Protein AF-A0A0L0S5A6-F1 (afdb_monomer_lite)

Structure (mmCIF, N/CA/C/O backbone):
data_AF-A0A0L0S5A6-F1
#
_entry.id   AF-A0A0L0S5A6-F1
#
loop_
_atom_site.group_PDB
_atom_site.id
_atom_site.type_symbol
_atom_site.label_atom_id
_atom_site.label_alt_id
_atom_site.label_comp_id
_atom_site.label_asym_id
_atom_site.label_entity_id
_atom_site.label_seq_id
_atom_site.pdbx_PDB_ins_code
_atom_site.Cartn_x
_atom_site.Cartn_y
_atom_site.Cartn_z
_atom_site.occupancy
_atom_site.B_iso_or_equiv
_atom_site.auth_seq_id
_atom_site.auth_comp_id
_atom_site.auth_asym_id
_atom_site.auth_atom_id
_atom_site.pdbx_PDB_model_num
ATOM 1 N N . MET A 1 1 ? -25.709 25.247 57.115 1.00 68.81 1 MET A N 1
ATOM 2 C CA . MET A 1 1 ? -24.860 24.116 57.543 1.00 68.81 1 MET A CA 1
ATOM 3 C C . MET A 1 1 ? -25.175 22.940 56.634 1.00 68.81 1 MET A C 1
ATOM 5 O O . MET A 1 1 ? -26.225 22.335 56.783 1.00 68.81 1 MET A O 1
ATOM 9 N N . THR A 1 2 ? -24.357 22.702 55.612 1.00 68.88 2 THR A N 1
ATOM 10 C CA . THR A 1 2 ? -24.515 21.552 54.710 1.00 68.88 2 THR A CA 1
ATOM 11 C C . THR A 1 2 ? -23.967 20.308 55.405 1.00 68.88 2 THR A C 1
ATOM 13 O O . THR A 1 2 ? -22.865 20.332 55.951 1.00 68.88 2 THR A O 1
ATOM 16 N N . HIS A 1 3 ? -24.757 19.235 55.455 1.00 76.88 3 HIS A N 1
ATOM 17 C CA . HIS A 1 3 ? -24.341 18.001 56.114 1.00 76.88 3 HIS A CA 1
ATOM 18 C C . HIS A 1 3 ? -23.212 17.329 55.313 1.00 76.88 3 HIS A C 1
ATOM 20 O O . HIS A 1 3 ? -23.322 17.204 54.094 1.00 76.88 3 HIS A O 1
ATOM 26 N N . PRO A 1 4 ? -22.145 16.837 55.965 1.00 87.25 4 PRO A N 1
ATOM 27 C CA . PRO A 1 4 ? -20.997 16.232 55.277 1.00 87.25 4 PRO A CA 1
ATOM 28 C C . PRO A 1 4 ? -21.388 15.025 54.406 1.00 87.25 4 PRO A C 1
ATOM 30 O O . PRO A 1 4 ? -20.743 14.732 53.403 1.00 87.25 4 PRO A O 1
ATOM 33 N N . TRP A 1 5 ? -22.501 14.369 54.737 1.00 86.69 5 TRP A N 1
ATOM 34 C CA . TRP A 1 5 ? -23.059 13.252 53.981 1.00 86.69 5 TRP A CA 1
ATOM 35 C C . TRP A 1 5 ? -23.575 13.626 52.585 1.00 86.69 5 TRP A C 1
ATOM 37 O O . TRP A 1 5 ? -23.438 12.827 51.660 1.00 86.69 5 TRP A O 1
ATOM 47 N N . THR A 1 6 ? -24.115 14.834 52.385 1.00 90.12 6 THR A N 1
ATOM 48 C CA . THR A 1 6 ? -24.627 15.235 51.061 1.00 90.12 6 THR A CA 1
ATOM 49 C C . THR A 1 6 ? -23.491 15.491 50.075 1.00 90.12 6 THR A C 1
ATOM 51 O O . THR A 1 6 ? -23.632 15.212 48.888 1.00 90.12 6 THR A O 1
ATOM 54 N N . VAL A 1 7 ? -22.344 15.970 50.565 1.00 89.12 7 VAL A N 1
ATOM 55 C CA . VAL A 1 7 ? -21.141 16.194 49.747 1.00 89.12 7 VAL A CA 1
ATOM 56 C C . VAL A 1 7 ? -20.538 14.862 49.301 1.00 89.12 7 VAL A C 1
ATOM 58 O O . VAL A 1 7 ? -20.174 14.704 48.139 1.00 89.12 7 VAL A O 1
ATOM 61 N N . LEU A 1 8 ? -20.495 13.880 50.204 1.00 88.38 8 LEU A N 1
ATOM 62 C CA . LEU A 1 8 ? -19.969 12.545 49.917 1.00 88.38 8 LEU A CA 1
ATOM 63 C C . LEU A 1 8 ? -20.855 11.797 48.909 1.00 88.38 8 LEU A C 1
ATOM 65 O O . LEU A 1 8 ? -20.343 11.233 47.945 1.00 88.38 8 LEU A O 1
ATOM 69 N N . ALA A 1 9 ? -22.180 11.875 49.067 1.00 89.06 9 ALA A N 1
ATOM 70 C CA . ALA A 1 9 ? -23.126 11.298 48.114 1.00 89.06 9 ALA A CA 1
ATOM 71 C C . ALA A 1 9 ? -23.014 11.940 46.719 1.00 89.06 9 ALA A C 1
ATOM 73 O O . ALA A 1 9 ? -22.977 11.224 45.721 1.00 89.06 9 ALA A O 1
ATOM 74 N N . ALA A 1 10 ? -22.896 13.271 46.640 1.00 86.50 10 ALA A N 1
ATOM 75 C CA . ALA A 1 10 ? -22.727 13.975 45.369 1.00 86.50 10 ALA A CA 1
ATOM 76 C C . ALA A 1 10 ? -21.404 13.614 44.670 1.00 86.50 10 ALA A C 1
ATOM 78 O O . ALA A 1 10 ? -21.383 13.433 43.454 1.00 86.50 10 ALA A O 1
ATOM 79 N N . LEU A 1 11 ? -20.315 13.456 45.427 1.00 88.56 11 LEU A N 1
ATOM 80 C CA . LEU A 1 11 ? -19.008 13.084 44.885 1.00 88.56 11 LEU A CA 1
ATOM 81 C C . LEU A 1 11 ? -18.984 11.634 44.379 1.00 88.56 11 LEU A C 1
ATOM 83 O O . LEU A 1 11 ? -18.428 11.371 43.314 1.00 88.56 11 LEU A O 1
ATOM 87 N N . VAL A 1 12 ? -19.638 10.706 45.085 1.00 87.69 12 VAL A N 1
ATOM 88 C CA . VAL A 1 12 ? -19.805 9.320 44.616 1.00 87.69 12 VAL A CA 1
ATOM 89 C C . VAL A 1 12 ? -20.669 9.278 43.357 1.00 87.69 12 VAL A C 1
ATOM 91 O O . VAL A 1 12 ? -20.303 8.604 42.398 1.00 87.69 12 VAL A O 1
ATOM 94 N N . LEU A 1 13 ? -21.769 10.036 43.310 1.00 85.06 13 LEU A N 1
ATOM 95 C CA . LEU A 1 13 ? -22.627 10.089 42.125 1.00 85.06 13 LEU A CA 1
ATOM 96 C C . LEU A 1 13 ? -21.890 10.690 40.918 1.00 85.06 13 LEU A C 1
ATOM 98 O O . LEU A 1 13 ? -22.024 10.184 39.806 1.00 85.06 13 LEU A O 1
ATOM 102 N N . ALA A 1 14 ? -21.063 11.716 41.140 1.00 81.00 14 ALA A N 1
ATOM 103 C CA . ALA A 1 14 ? -20.214 12.308 40.110 1.00 81.00 14 ALA A CA 1
ATOM 104 C C . ALA A 1 14 ? -19.135 11.330 39.619 1.00 81.00 14 ALA A C 1
ATOM 106 O O . ALA A 1 14 ? -18.911 11.235 38.417 1.00 81.00 14 ALA A O 1
ATOM 107 N N . LEU A 1 15 ? -18.510 10.557 40.514 1.00 79.06 15 LEU A N 1
ATOM 108 C CA . LEU A 1 15 ? -17.552 9.508 40.143 1.00 79.06 15 LEU A CA 1
ATOM 109 C C . LEU A 1 15 ? -18.210 8.375 39.350 1.00 79.06 15 LEU A C 1
ATOM 111 O O . LEU A 1 15 ? -17.640 7.918 38.363 1.00 79.06 15 LEU A O 1
ATOM 115 N N . VAL A 1 16 ? -19.418 7.951 39.732 1.00 74.50 16 VAL A N 1
ATOM 116 C CA . VAL A 1 16 ? -20.177 6.928 38.994 1.00 74.50 16 VAL A CA 1
ATOM 117 C C . VAL A 1 16 ? -20.617 7.455 37.627 1.00 74.50 16 VAL A C 1
ATOM 119 O O . VAL A 1 16 ? -20.499 6.733 36.637 1.00 74.50 16 VAL A O 1
ATOM 122 N N . ALA A 1 17 ? -21.054 8.715 37.537 1.00 69.06 17 ALA A N 1
ATOM 123 C CA . ALA A 1 17 ? -21.397 9.369 36.274 1.00 69.06 17 ALA A CA 1
ATOM 124 C C . ALA A 1 17 ? -20.174 9.516 35.352 1.00 69.06 17 ALA A C 1
ATOM 126 O O . ALA A 1 17 ? -20.264 9.272 34.148 1.00 69.06 17 ALA A O 1
ATOM 127 N N . LEU A 1 18 ? -19.012 9.855 35.917 1.00 68.38 18 LEU A N 1
ATOM 128 C CA . LEU A 1 18 ? -17.756 9.971 35.179 1.00 68.38 18 LEU A CA 1
ATOM 129 C C . LEU A 1 18 ? -17.252 8.598 34.704 1.00 68.38 18 LEU A C 1
ATOM 131 O O . LEU A 1 18 ? -16.786 8.470 33.574 1.00 68.38 18 LEU A O 1
ATOM 135 N N . ALA A 1 19 ? -17.415 7.555 35.523 1.00 59.72 19 ALA A N 1
ATOM 136 C CA . ALA A 1 19 ? -17.095 6.180 35.146 1.00 59.72 19 ALA A CA 1
ATOM 137 C C . ALA A 1 19 ? -18.041 5.634 34.059 1.00 59.72 19 ALA A C 1
ATOM 139 O O . ALA A 1 19 ? -17.590 4.926 33.161 1.00 59.72 19 ALA A O 1
ATOM 140 N N . THR A 1 20 ? -19.328 6.004 34.084 1.00 57.16 20 THR A N 1
ATOM 141 C CA . THR A 1 20 ? -20.301 5.601 33.046 1.00 57.16 20 THR A CA 1
ATOM 142 C C . THR A 1 20 ? -20.106 6.336 31.720 1.00 57.16 20 THR A C 1
ATOM 144 O O . THR A 1 20 ? -20.339 5.736 30.675 1.00 57.16 20 THR A O 1
ATOM 147 N N . HIS A 1 21 ? -19.588 7.569 31.717 1.00 55.09 21 HIS A N 1
ATOM 148 C CA . HIS A 1 21 ? -19.218 8.273 30.476 1.00 55.09 21 HIS A CA 1
ATOM 149 C C . HIS A 1 21 ? -17.923 7.753 29.830 1.00 55.09 21 HIS A C 1
ATOM 151 O O . HIS A 1 21 ? -17.651 8.066 28.675 1.00 55.09 21 HIS A O 1
ATOM 157 N N . CYS A 1 22 ? -17.133 6.946 30.544 1.00 48.22 22 CYS A N 1
ATOM 158 C CA . CYS A 1 22 ? -15.891 6.365 30.028 1.00 48.22 22 CYS A CA 1
ATOM 159 C C . CYS A 1 22 ? -16.087 4.970 29.401 1.00 48.22 22 CYS A C 1
ATOM 161 O O . CYS A 1 22 ? -15.131 4.371 28.902 1.00 48.22 22 CYS A O 1
ATOM 163 N N . ALA A 1 23 ? -17.322 4.448 29.392 1.00 52.81 23 ALA A N 1
ATOM 164 C CA . ALA A 1 23 ? -17.686 3.226 28.679 1.00 52.81 23 ALA A CA 1
ATOM 165 C C . ALA A 1 23 ? -17.670 3.488 27.165 1.00 52.81 23 ALA A C 1
ATOM 167 O O . ALA A 1 23 ? -18.696 3.631 26.505 1.00 52.81 23 ALA A O 1
ATOM 168 N N . THR A 1 24 ? -16.462 3.605 26.626 1.00 56.41 24 THR A N 1
ATOM 169 C CA . THR A 1 24 ? -16.214 3.785 25.202 1.00 56.41 24 THR A CA 1
ATOM 170 C C . THR A 1 24 ? -16.681 2.512 24.506 1.00 56.41 24 THR A C 1
ATOM 172 O O . THR A 1 24 ? -16.131 1.436 24.749 1.00 56.41 24 THR A O 1
ATOM 175 N N . ALA A 1 25 ? -17.736 2.610 23.698 1.00 65.56 25 ALA A N 1
ATOM 176 C CA . ALA A 1 25 ? -18.265 1.470 22.969 1.00 65.56 25 ALA A CA 1
ATOM 177 C C . ALA A 1 25 ? -17.188 0.973 21.995 1.00 65.56 25 ALA A C 1
ATOM 179 O O . ALA A 1 25 ? -16.827 1.651 21.037 1.00 65.56 25 ALA A O 1
ATOM 180 N N . LEU A 1 26 ? -16.627 -0.202 22.275 1.00 66.75 26 LEU A N 1
ATOM 181 C CA . LEU A 1 26 ? -15.719 -0.879 21.358 1.00 66.75 26 LEU A CA 1
ATOM 182 C C . LEU A 1 26 ? -16.544 -1.414 20.184 1.00 66.75 26 LEU A C 1
ATOM 184 O O . LEU A 1 26 ? -17.467 -2.204 20.386 1.00 66.75 26 LEU A O 1
ATOM 188 N N . ARG A 1 27 ? -16.210 -0.998 18.961 1.00 72.94 27 ARG A N 1
ATOM 189 C CA . ARG A 1 27 ? -16.834 -1.485 17.726 1.00 72.94 27 ARG A CA 1
ATOM 190 C C . ARG A 1 27 ? -15.893 -2.405 16.975 1.00 72.94 27 ARG A C 1
ATOM 192 O O . ARG A 1 27 ? -14.744 -2.047 16.736 1.00 72.94 27 ARG A O 1
ATOM 199 N N . THR A 1 28 ? -16.396 -3.566 16.572 1.00 77.69 28 THR A N 1
ATOM 200 C CA . THR A 1 28 ? -15.658 -4.503 15.724 1.00 77.69 28 THR A CA 1
ATOM 201 C C . THR A 1 28 ? -15.781 -4.086 14.263 1.00 77.69 28 THR A C 1
ATOM 203 O O . THR A 1 28 ? -16.885 -3.912 13.755 1.00 77.69 28 THR A O 1
ATOM 206 N N . VAL A 1 29 ? -14.647 -3.922 13.590 1.00 74.81 29 VAL A N 1
ATOM 207 C CA . VAL A 1 29 ? -14.557 -3.610 12.160 1.00 74.81 29 VAL A CA 1
ATOM 208 C C . VAL A 1 29 ? -13.969 -4.810 11.435 1.00 74.81 29 VAL A C 1
ATOM 210 O O . VAL A 1 29 ? -12.905 -5.293 11.833 1.00 74.81 29 VAL A O 1
ATOM 213 N N . HIS A 1 30 ? -14.643 -5.263 10.375 1.00 80.06 30 HIS A N 1
ATOM 214 C CA . HIS A 1 30 ? -14.175 -6.329 9.494 1.00 80.06 30 HIS A CA 1
ATOM 215 C C . HIS A 1 30 ? -13.520 -5.728 8.246 1.00 80.06 30 HIS A C 1
ATOM 217 O O . HIS A 1 30 ? -14.146 -5.002 7.472 1.00 80.06 30 HIS A O 1
ATOM 223 N N . ILE A 1 31 ? -12.238 -6.028 8.049 1.00 79.31 31 ILE A N 1
ATOM 224 C CA . ILE A 1 31 ? -11.452 -5.525 6.918 1.00 79.31 31 ILE A CA 1
ATOM 225 C C . ILE A 1 31 ? -10.945 -6.712 6.114 1.00 79.31 31 ILE A C 1
ATOM 227 O O . ILE A 1 31 ? -10.284 -7.589 6.666 1.00 79.31 31 ILE A O 1
ATOM 231 N N . HIS A 1 32 ? -11.235 -6.723 4.817 1.00 80.69 32 HIS A N 1
ATOM 232 C CA . HIS A 1 32 ? -10.752 -7.729 3.880 1.00 80.69 32 HIS A CA 1
ATOM 233 C C . HIS A 1 32 ? -9.598 -7.149 3.065 1.00 80.69 32 HIS A C 1
ATOM 235 O O . HIS A 1 32 ? -9.775 -6.204 2.298 1.00 80.69 32 HIS A O 1
ATOM 241 N N . VAL A 1 33 ? -8.406 -7.711 3.241 1.00 77.25 33 VAL A N 1
ATOM 242 C CA . VAL A 1 33 ? -7.188 -7.300 2.544 1.00 77.25 33 VAL A CA 1
ATOM 243 C C . VAL A 1 33 ? -7.013 -8.148 1.292 1.00 77.25 33 VAL A C 1
ATOM 245 O O . VAL A 1 33 ? -6.864 -9.370 1.354 1.00 77.25 33 VAL A O 1
ATOM 248 N N . HIS A 1 34 ? -6.996 -7.478 0.149 1.00 78.62 34 HIS A N 1
ATOM 249 C CA . HIS A 1 34 ? -6.858 -8.089 -1.163 1.00 78.62 34 HIS A CA 1
ATOM 250 C C . HIS A 1 34 ? -5.547 -7.661 -1.828 1.00 78.62 34 HIS A C 1
ATOM 252 O O . HIS A 1 34 ? -5.095 -6.521 -1.689 1.00 78.62 34 HIS A O 1
ATOM 258 N N . GLY A 1 35 ? -4.939 -8.578 -2.579 1.00 72.56 35 GLY A N 1
ATOM 259 C CA . GLY A 1 35 ? -3.817 -8.276 -3.462 1.00 72.56 35 GLY A CA 1
ATOM 260 C C . GLY A 1 35 ? -4.212 -7.335 -4.600 1.00 72.56 35 GLY A C 1
ATOM 261 O O . GLY A 1 35 ? -5.391 -6.994 -4.745 1.00 72.56 35 GLY A O 1
ATOM 262 N N . PRO A 1 36 ? -3.237 -6.891 -5.410 1.00 68.06 36 PRO A N 1
ATOM 263 C CA . PRO A 1 36 ? -3.539 -6.031 -6.540 1.00 68.06 36 PRO A CA 1
ATOM 264 C C . PRO A 1 36 ? -4.493 -6.779 -7.477 1.00 68.06 36 PRO A C 1
ATOM 266 O O . PRO A 1 36 ? -4.227 -7.912 -7.886 1.00 68.06 36 PRO A O 1
ATOM 269 N N . LEU A 1 37 ? -5.630 -6.156 -7.790 1.00 57.84 37 LEU A N 1
ATOM 270 C CA . LEU A 1 37 ? -6.487 -6.610 -8.878 1.00 57.84 37 LEU A CA 1
ATOM 271 C C . LEU A 1 37 ? -5.630 -6.576 -10.145 1.00 57.84 37 LEU A C 1
ATOM 273 O O . LEU A 1 37 ? -5.120 -5.521 -10.514 1.00 57.84 37 LEU A O 1
ATOM 277 N N . LEU A 1 38 ? -5.486 -7.716 -10.818 1.00 50.84 38 LEU A N 1
ATOM 278 C CA . LEU A 1 38 ? -4.795 -7.861 -12.109 1.00 50.84 38 LEU A CA 1
ATOM 279 C C . LEU A 1 38 ? -5.507 -7.106 -13.259 1.00 50.84 38 LEU A C 1
ATOM 281 O O . LEU A 1 38 ? -5.423 -7.507 -14.413 1.00 50.84 38 LEU A O 1
ATOM 285 N N . ALA A 1 39 ? -6.233 -6.025 -12.965 1.00 45.41 39 ALA A N 1
ATOM 286 C CA . ALA A 1 39 ? -6.948 -5.216 -13.942 1.00 45.41 39 ALA A CA 1
ATOM 287 C C . ALA A 1 39 ? -6.018 -4.260 -14.715 1.00 45.41 39 ALA A C 1
ATOM 289 O O . ALA A 1 39 ? -6.334 -3.905 -15.844 1.00 45.41 39 ALA A O 1
ATOM 290 N N . ASP A 1 40 ? -4.843 -3.912 -14.174 1.00 39.16 40 ASP A N 1
ATOM 291 C CA . ASP A 1 40 ? -3.894 -3.001 -14.841 1.00 39.16 40 ASP A CA 1
ATOM 292 C C . ASP A 1 40 ? -2.839 -3.701 -15.718 1.00 39.16 40 ASP A C 1
ATOM 294 O O . ASP A 1 40 ? -2.051 -3.035 -16.389 1.00 39.16 40 ASP A O 1
ATOM 298 N N . ALA A 1 41 ? -2.865 -5.036 -15.827 1.00 41.31 41 ALA A N 1
ATOM 299 C CA . ALA A 1 41 ? -2.082 -5.732 -16.856 1.00 41.31 41 ALA A CA 1
ATOM 300 C C . ALA A 1 41 ? -2.608 -5.460 -18.285 1.00 41.31 41 ALA A C 1
ATOM 302 O O . ALA A 1 41 ? -1.887 -5.680 -19.253 1.00 41.31 41 ALA A O 1
ATOM 303 N N . ALA A 1 42 ? -3.832 -4.934 -18.430 1.00 39.03 42 ALA A N 1
ATOM 304 C CA . ALA A 1 42 ? -4.384 -4.511 -19.719 1.00 39.03 42 ALA A CA 1
ATOM 305 C C . ALA A 1 42 ? -4.053 -3.046 -20.084 1.00 39.03 42 ALA A C 1
ATOM 307 O O . ALA A 1 42 ? -4.158 -2.666 -21.249 1.00 39.03 42 ALA A O 1
ATOM 308 N N . ALA A 1 43 ? -3.613 -2.216 -19.129 1.00 41.25 43 ALA A N 1
ATOM 309 C CA . ALA A 1 43 ? -3.364 -0.788 -19.362 1.00 41.25 43 ALA A CA 1
ATOM 310 C C . ALA A 1 43 ? -1.960 -0.473 -19.924 1.00 41.25 43 ALA A C 1
ATOM 312 O O . ALA A 1 43 ? -1.664 0.679 -20.228 1.00 41.25 43 ALA A O 1
ATOM 313 N N . SER A 1 44 ? -1.098 -1.482 -20.099 1.00 37.25 44 SER A N 1
ATOM 314 C CA . SER A 1 44 ? 0.247 -1.330 -20.686 1.00 37.25 44 SER A CA 1
ATOM 315 C C . SER A 1 44 ? 0.445 -2.077 -22.016 1.00 37.25 44 SER A C 1
ATOM 317 O O . SER A 1 44 ? 1.560 -2.131 -22.526 1.00 37.25 44 SER A O 1
ATOM 319 N N . ALA A 1 45 ? -0.632 -2.588 -22.626 1.00 39.47 45 ALA A N 1
ATOM 320 C CA . ALA A 1 45 ? -0.589 -3.283 -23.916 1.00 39.47 45 ALA A CA 1
ATOM 321 C C . ALA A 1 45 ? -1.741 -2.872 -24.857 1.00 39.47 45 ALA A C 1
ATOM 323 O O . ALA A 1 45 ? -2.492 -3.714 -25.335 1.00 39.47 45 ALA A O 1
ATOM 324 N N . SER A 1 46 ? -1.904 -1.574 -25.136 1.00 39.84 46 SER A N 1
ATOM 325 C CA . SER A 1 46 ? -2.748 -1.117 -26.256 1.00 39.84 46 SER A CA 1
ATOM 326 C C . SER A 1 46 ? -2.182 0.124 -26.954 1.00 39.84 46 SER A C 1
ATOM 328 O O . SER A 1 46 ? -2.743 1.213 -26.949 1.00 39.84 46 SER A O 1
ATOM 330 N N . THR A 1 47 ? -1.053 -0.076 -27.627 1.00 35.97 47 THR A N 1
ATOM 331 C CA . THR A 1 47 ? -0.699 0.657 -28.850 1.00 35.97 47 THR A CA 1
ATOM 332 C C . THR A 1 47 ? -0.493 -0.363 -29.964 1.00 35.97 47 THR A C 1
ATOM 334 O O . THR A 1 47 ? 0.624 -0.642 -30.384 1.00 35.97 47 THR A O 1
ATOM 337 N N . ALA A 1 48 ? -1.592 -0.964 -30.415 1.00 36.59 48 ALA A N 1
ATOM 338 C CA . ALA A 1 48 ? -1.664 -1.669 -31.689 1.00 36.59 48 ALA A CA 1
ATOM 339 C C . ALA A 1 48 ? -3.120 -1.644 -32.183 1.00 36.59 48 ALA A C 1
ATOM 341 O O . ALA A 1 48 ? -3.962 -2.390 -31.699 1.00 36.59 48 ALA A O 1
ATOM 342 N N . THR A 1 49 ? -3.385 -0.677 -33.060 1.00 36.47 49 THR A N 1
ATOM 343 C CA . THR A 1 49 ? -4.289 -0.718 -34.224 1.00 36.47 49 THR A CA 1
ATOM 344 C C . THR A 1 49 ? -5.335 -1.839 -34.324 1.00 36.47 49 THR A C 1
ATOM 346 O O . THR A 1 49 ? -4.992 -2.999 -34.532 1.00 36.47 49 THR A O 1
ATOM 349 N N . ASP A 1 50 ? -6.590 -1.384 -34.293 1.00 39.09 50 ASP A N 1
ATOM 350 C CA . ASP A 1 50 ? -7.697 -1.616 -35.234 1.00 39.09 50 ASP A CA 1
ATOM 351 C C . ASP A 1 50 ? -8.263 -3.024 -35.527 1.00 39.09 50 ASP A C 1
ATOM 353 O O . ASP A 1 50 ? -7.642 -3.898 -36.124 1.00 39.09 50 ASP A O 1
ATOM 357 N N . ASP A 1 51 ? -9.565 -3.078 -35.220 1.00 35.12 51 ASP A N 1
ATOM 358 C CA . ASP A 1 51 ? -10.684 -3.704 -35.927 1.00 35.12 51 ASP A CA 1
ATOM 359 C C . ASP A 1 51 ? -11.030 -5.198 -35.778 1.00 35.12 51 ASP A C 1
ATOM 361 O O . ASP A 1 51 ? -10.252 -6.118 -35.998 1.00 35.12 51 ASP A O 1
ATOM 365 N N . ALA A 1 52 ? -12.339 -5.373 -35.534 1.00 33.50 52 ALA A N 1
ATOM 366 C CA . ALA A 1 52 ? -13.174 -6.568 -35.665 1.00 33.50 52 ALA A CA 1
ATOM 367 C C . ALA A 1 52 ? -13.146 -7.607 -34.525 1.00 33.50 52 ALA A C 1
ATOM 369 O O . ALA A 1 52 ? -12.431 -8.599 -34.572 1.00 33.50 52 ALA A O 1
ATOM 370 N N . ALA A 1 53 ? -14.067 -7.450 -33.564 1.00 31.83 53 ALA A N 1
ATOM 371 C CA . ALA A 1 53 ? -15.170 -8.405 -33.343 1.00 31.83 53 ALA A CA 1
ATOM 372 C C . ALA A 1 53 ? -15.912 -8.085 -32.033 1.00 31.83 53 ALA A C 1
ATOM 374 O O . ALA A 1 53 ? -15.636 -8.625 -30.964 1.00 31.83 53 ALA A O 1
ATOM 375 N N . ALA A 1 54 ? -16.916 -7.216 -32.139 1.00 36.16 54 ALA A N 1
ATOM 376 C CA . ALA A 1 54 ? -17.992 -7.139 -31.168 1.00 36.16 54 ALA A CA 1
ATOM 377 C C . ALA A 1 54 ? -18.945 -8.325 -31.389 1.00 36.16 54 ALA A C 1
ATOM 379 O O . ALA A 1 54 ? -19.755 -8.279 -32.308 1.00 36.16 54 ALA A O 1
ATOM 380 N N . ALA A 1 55 ? -18.837 -9.377 -30.575 1.00 34.62 55 ALA A N 1
ATOM 381 C CA . ALA A 1 55 ? -19.956 -10.213 -30.121 1.00 34.62 55 ALA A CA 1
ATOM 382 C C . ALA A 1 55 ? -19.444 -11.404 -29.294 1.00 34.62 55 ALA A C 1
ATOM 384 O O . ALA A 1 55 ? -18.544 -12.120 -29.711 1.00 34.62 55 ALA A O 1
ATOM 385 N N . ALA A 1 56 ? -20.131 -11.651 -28.177 1.00 34.78 56 ALA A N 1
ATOM 386 C CA . ALA A 1 56 ? -20.124 -12.885 -27.389 1.00 34.78 56 ALA A CA 1
ATOM 387 C C . ALA A 1 56 ? -18.906 -13.162 -26.485 1.00 34.78 56 ALA A C 1
ATOM 389 O O . ALA A 1 56 ? -18.096 -14.042 -26.748 1.00 34.78 56 ALA A O 1
ATOM 390 N N . ALA A 1 57 ? -18.898 -12.524 -25.310 1.00 35.38 57 ALA A N 1
ATOM 391 C CA . ALA A 1 57 ? -18.464 -13.186 -24.074 1.00 35.38 57 ALA A CA 1
ATOM 392 C C . ALA A 1 57 ? -19.118 -12.542 -22.838 1.00 35.38 57 ALA A C 1
ATOM 394 O O . ALA A 1 57 ? -18.466 -12.053 -21.920 1.00 35.38 57 ALA A O 1
ATOM 395 N N . SER A 1 58 ? -20.448 -12.573 -22.790 1.00 37.34 58 SER A N 1
ATOM 396 C CA . SER A 1 58 ? -21.169 -12.665 -21.522 1.00 37.34 58 SER A CA 1
ATOM 397 C C . SER A 1 58 ? -20.898 -14.048 -20.920 1.00 37.34 58 SER A C 1
ATOM 399 O O . SER A 1 58 ? -21.703 -14.966 -21.056 1.00 37.34 58 SER A O 1
ATOM 401 N N . SER A 1 59 ? -19.734 -14.217 -20.301 1.00 36.34 59 SER A N 1
ATOM 402 C CA . SER A 1 59 ? -19.431 -15.366 -19.455 1.00 36.34 59 SER A CA 1
ATOM 403 C C . SER A 1 59 ? -18.951 -14.831 -18.119 1.00 36.34 59 SER A C 1
ATOM 405 O O . SER A 1 59 ? -17.824 -14.364 -17.997 1.00 36.34 59 SER A O 1
ATOM 407 N N . THR A 1 60 ? -19.866 -14.849 -17.152 1.00 35.38 60 THR A N 1
ATOM 408 C CA . THR A 1 60 ? -19.592 -15.165 -15.751 1.00 35.38 60 THR A CA 1
ATOM 409 C C . THR A 1 60 ? -18.212 -14.705 -15.291 1.00 35.38 60 THR A C 1
ATOM 411 O O . THR A 1 60 ? -17.275 -15.499 -15.229 1.00 35.38 60 THR A O 1
ATOM 414 N N . ALA A 1 61 ? -18.089 -13.414 -14.968 1.00 36.78 61 ALA A N 1
ATOM 415 C CA . ALA A 1 61 ? -16.975 -12.904 -14.185 1.00 36.78 61 ALA A CA 1
ATOM 416 C C . ALA A 1 61 ? -17.060 -13.554 -12.799 1.00 36.78 61 ALA A C 1
ATOM 418 O O . ALA A 1 61 ? -17.562 -12.973 -11.837 1.00 36.78 61 ALA A O 1
ATOM 419 N N . ALA A 1 62 ? -16.626 -14.812 -12.714 1.00 33.94 62 ALA A N 1
ATOM 420 C CA . ALA A 1 62 ? -16.135 -15.382 -11.487 1.00 33.94 62 ALA A CA 1
ATOM 421 C C . ALA A 1 62 ? -15.110 -14.366 -11.007 1.00 33.94 62 ALA A C 1
ATOM 423 O O . ALA A 1 62 ? -14.079 -14.173 -11.648 1.00 33.94 62 ALA A O 1
ATOM 424 N N . SER A 1 63 ? -15.482 -13.627 -9.966 1.00 38.31 63 SER A N 1
ATOM 425 C CA . SER A 1 63 ? -14.596 -12.774 -9.200 1.00 38.31 63 SER A CA 1
ATOM 426 C C . SER A 1 63 ? -13.397 -13.639 -8.841 1.00 38.31 63 SER A C 1
ATOM 428 O O . SER A 1 63 ? -13.452 -14.397 -7.875 1.00 38.31 63 SER A O 1
ATOM 430 N N . VAL A 1 64 ? -12.357 -13.613 -9.676 1.00 41.38 64 VAL A N 1
ATOM 431 C CA . VAL A 1 64 ? -11.085 -14.269 -9.412 1.00 41.38 64 VAL A CA 1
ATOM 432 C C . VAL A 1 64 ? -10.595 -13.565 -8.164 1.00 41.38 64 VAL A C 1
ATOM 434 O O . VAL A 1 64 ? -10.206 -12.400 -8.232 1.00 41.38 64 VAL A O 1
ATOM 437 N N . LEU A 1 65 ? -10.774 -14.217 -7.009 1.00 47.34 65 LEU A N 1
ATOM 438 C CA . LEU A 1 65 ? -10.391 -13.675 -5.715 1.00 47.34 65 LEU A CA 1
ATOM 439 C C . LEU A 1 65 ? -8.948 -13.206 -5.857 1.00 47.34 65 LEU A C 1
ATOM 441 O O . LEU A 1 65 ? -8.047 -14.021 -6.065 1.00 47.34 65 LEU A O 1
ATOM 445 N N . ALA A 1 66 ? -8.750 -11.889 -5.790 1.00 56.44 66 ALA A N 1
ATOM 446 C CA . ALA A 1 66 ? -7.421 -11.315 -5.746 1.00 56.44 66 ALA A CA 1
ATOM 447 C C . ALA A 1 66 ? -6.633 -12.044 -4.645 1.00 56.44 66 ALA A C 1
ATOM 449 O O . ALA A 1 66 ? -7.207 -12.307 -3.578 1.00 56.44 66 ALA A O 1
ATOM 450 N N . PRO A 1 67 ? -5.363 -12.411 -4.896 1.00 60.06 67 PRO A N 1
ATOM 451 C CA . PRO A 1 67 ? -4.592 -13.213 -3.960 1.00 60.06 67 PRO A CA 1
ATOM 452 C C . PRO A 1 67 ? -4.605 -12.541 -2.590 1.00 60.06 67 PRO A C 1
ATOM 454 O O . PRO A 1 67 ? -4.333 -11.347 -2.465 1.00 60.06 67 PRO A O 1
ATOM 457 N N . VAL A 1 68 ? -4.987 -13.299 -1.566 1.00 68.88 68 VAL A N 1
ATOM 458 C CA . VAL A 1 68 ? -5.023 -12.807 -0.192 1.00 68.88 68 VAL A CA 1
ATOM 459 C C . VAL A 1 68 ? -3.593 -12.510 0.247 1.00 68.88 68 VAL A C 1
ATOM 461 O O . VAL A 1 68 ? -2.729 -13.387 0.218 1.00 68.88 68 VAL A O 1
ATOM 464 N N . VAL A 1 69 ? -3.337 -11.263 0.638 1.00 71.69 69 VAL A N 1
ATOM 465 C CA . VAL A 1 69 ? -2.009 -10.826 1.075 1.00 71.69 69 VAL A CA 1
ATOM 466 C C . VAL A 1 69 ? -1.825 -11.208 2.542 1.00 71.69 69 VAL A C 1
ATOM 468 O O . VAL A 1 69 ? -2.555 -10.735 3.411 1.00 71.69 69 VAL A O 1
ATOM 471 N N . SER A 1 70 ? -0.847 -12.070 2.823 1.00 78.12 70 SER A N 1
ATOM 472 C CA . SER A 1 70 ? -0.515 -12.533 4.176 1.00 78.12 70 SER A CA 1
ATOM 473 C C . SER A 1 70 ? 0.866 -12.051 4.610 1.00 78.12 70 SER A C 1
ATOM 475 O O . SER A 1 70 ? 1.783 -12.067 3.797 1.00 78.12 70 SER A O 1
ATOM 477 N N . GLY A 1 71 ? 1.046 -11.729 5.896 1.00 78.81 71 GLY A N 1
ATOM 478 C CA . GLY A 1 71 ? 2.362 -11.372 6.454 1.00 78.81 71 GLY A CA 1
ATOM 479 C C . GLY A 1 71 ? 2.631 -9.869 6.585 1.00 78.81 71 GLY A C 1
ATOM 480 O O . GLY A 1 71 ? 3.733 -9.475 6.956 1.00 78.81 71 GLY A O 1
ATOM 481 N N . GLY A 1 72 ? 1.628 -9.026 6.326 1.00 84.31 72 GLY A N 1
ATOM 482 C CA . GLY A 1 72 ? 1.692 -7.594 6.618 1.00 84.31 72 GLY A CA 1
ATOM 483 C C . GLY A 1 72 ? 1.524 -7.278 8.107 1.00 84.31 72 GLY A C 1
ATOM 484 O O . GLY A 1 72 ? 1.008 -8.084 8.886 1.00 84.31 72 GLY A O 1
ATOM 485 N N . LEU A 1 73 ? 1.922 -6.067 8.490 1.00 88.50 73 LEU A N 1
ATOM 486 C CA . LEU A 1 73 ? 1.686 -5.477 9.803 1.00 88.50 73 LEU A CA 1
ATOM 487 C C . LEU A 1 73 ? 0.703 -4.322 9.663 1.00 88.50 73 LEU A C 1
ATOM 489 O O . LEU A 1 73 ? 0.988 -3.328 8.991 1.00 88.50 73 LEU A O 1
ATOM 493 N N . LEU A 1 74 ? -0.439 -4.440 10.327 1.00 89.12 74 LEU A N 1
ATOM 494 C CA . LEU A 1 74 ? -1.398 -3.358 10.426 1.00 89.12 74 LEU A CA 1
ATOM 495 C C . LEU A 1 74 ? -1.040 -2.451 11.603 1.00 89.12 74 LEU A C 1
ATOM 497 O O . LEU A 1 74 ? -0.850 -2.926 12.721 1.00 89.12 74 LEU A O 1
ATOM 501 N N . ARG A 1 75 ? -1.019 -1.142 11.363 1.00 90.44 75 ARG A N 1
ATOM 502 C CA . ARG A 1 75 ? -0.881 -0.099 12.378 1.00 90.44 75 ARG A CA 1
ATOM 503 C C . ARG A 1 75 ? -2.173 0.691 12.520 1.00 90.44 75 ARG A C 1
ATOM 505 O O . ARG A 1 75 ? -2.674 1.227 11.535 1.00 90.44 75 ARG A O 1
ATOM 512 N N . VAL A 1 76 ? -2.662 0.829 13.749 1.00 89.31 76 VAL A N 1
ATOM 513 C CA . VAL A 1 76 ? -3.802 1.690 14.102 1.00 89.31 76 VAL A CA 1
ATOM 514 C C . VAL A 1 76 ? -3.284 2.914 14.846 1.00 89.31 76 VAL A C 1
ATOM 516 O O . VAL A 1 76 ? -2.589 2.772 15.850 1.00 89.31 76 VAL A O 1
ATOM 519 N N . ASN A 1 77 ? -3.615 4.116 14.368 1.00 86.38 77 ASN A N 1
ATOM 520 C CA . ASN A 1 77 ? -3.229 5.398 14.975 1.00 86.38 77 ASN A CA 1
ATOM 521 C C . ASN A 1 77 ? -1.735 5.498 15.315 1.00 86.38 77 ASN A C 1
ATOM 523 O O . ASN A 1 77 ? -1.352 6.136 16.288 1.00 86.38 77 ASN A O 1
ATOM 527 N N . MET A 1 78 ? -0.890 4.853 14.506 1.00 78.75 78 MET A N 1
ATOM 528 C CA . MET A 1 78 ? 0.559 4.739 14.708 1.00 78.75 78 MET A CA 1
ATOM 529 C C . MET A 1 78 ? 1.007 3.976 15.969 1.00 78.75 78 MET A C 1
ATOM 531 O O . MET A 1 78 ? 2.215 3.766 16.101 1.00 78.75 78 MET A O 1
ATOM 535 N N . THR A 1 79 ? 0.095 3.517 16.833 1.00 78.94 79 THR A N 1
ATOM 536 C CA . THR A 1 79 ? 0.399 2.950 18.159 1.00 78.94 79 THR A CA 1
ATOM 537 C C . THR A 1 79 ? 0.184 1.443 18.251 1.00 78.94 79 THR A C 1
ATOM 539 O O . THR A 1 79 ? 1.077 0.739 18.714 1.00 78.94 79 THR A O 1
ATOM 542 N N . ALA A 1 80 ? -0.964 0.921 17.812 1.00 82.25 80 ALA A N 1
ATOM 543 C CA . ALA A 1 80 ? -1.245 -0.510 17.912 1.00 82.25 80 ALA A CA 1
ATOM 544 C C . ALA A 1 80 ? -0.767 -1.239 16.655 1.00 82.25 80 ALA A C 1
ATOM 546 O O . ALA A 1 80 ? -1.075 -0.803 15.546 1.00 82.25 80 ALA A O 1
ATOM 547 N N . ILE A 1 81 ? -0.033 -2.339 16.832 1.00 86.25 81 ILE A N 1
ATOM 548 C CA . ILE A 1 81 ? 0.469 -3.186 15.746 1.00 86.25 81 ILE A CA 1
ATOM 549 C C . ILE A 1 81 ? -0.226 -4.544 15.839 1.00 86.25 81 ILE A C 1
ATOM 551 O O . ILE A 1 81 ? -0.138 -5.204 16.873 1.00 86.25 81 ILE A O 1
ATOM 555 N N . ALA A 1 82 ? -0.895 -4.965 14.767 1.00 85.81 82 ALA A N 1
ATOM 556 C CA . ALA A 1 82 ? -1.525 -6.278 14.663 1.00 85.81 82 ALA A CA 1
ATOM 557 C C . ALA A 1 82 ? -1.019 -7.007 13.404 1.00 85.81 82 ALA A C 1
ATOM 559 O O . ALA A 1 82 ? -1.024 -6.415 12.319 1.00 85.81 82 ALA A O 1
ATOM 560 N N . PRO A 1 83 ? -0.570 -8.271 13.507 1.00 87.75 83 PRO A N 1
ATOM 561 C CA . PRO A 1 83 ? -0.191 -9.051 12.336 1.00 87.75 83 PRO A CA 1
ATOM 562 C C . PRO A 1 83 ? -1.426 -9.388 11.496 1.00 87.75 83 PRO A C 1
ATOM 564 O O . PRO A 1 83 ? -2.481 -9.724 12.037 1.00 87.75 83 PRO A O 1
ATOM 567 N N . VAL A 1 84 ? -1.291 -9.325 10.171 1.00 87.12 84 VAL A N 1
ATOM 568 C CA . VAL A 1 84 ? -2.378 -9.691 9.258 1.00 87.12 84 VAL A CA 1
ATOM 569 C C . VAL A 1 84 ? -2.461 -11.220 9.139 1.00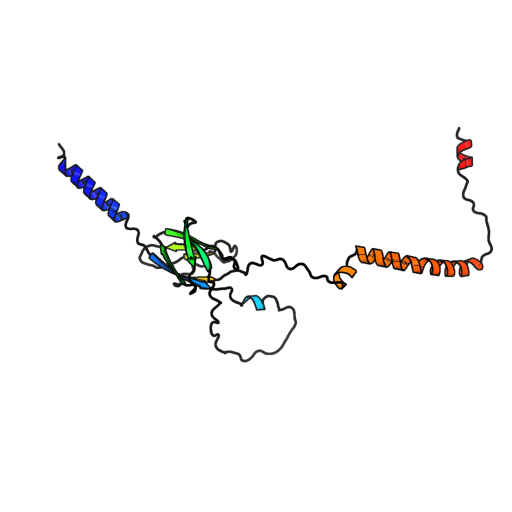 87.12 84 VAL A C 1
ATOM 571 O O . VAL A 1 84 ? -1.482 -11.850 8.719 1.00 87.12 84 VAL A O 1
ATOM 574 N N . PRO A 1 85 ? -3.602 -11.838 9.498 1.00 86.06 85 PRO A N 1
ATOM 575 C CA . PRO A 1 85 ? -3.792 -13.281 9.392 1.00 86.06 85 PRO A CA 1
ATOM 576 C C . PRO A 1 85 ? -3.793 -13.754 7.933 1.00 86.06 85 PRO A C 1
ATOM 578 O O . PRO A 1 85 ? -4.064 -12.999 7.002 1.00 86.06 85 PRO A O 1
ATOM 581 N N . ARG A 1 86 ? -3.521 -15.048 7.719 1.00 81.00 86 ARG A N 1
ATOM 582 C CA . ARG A 1 86 ? -3.425 -15.646 6.371 1.00 81.00 86 ARG A CA 1
ATOM 583 C C . ARG A 1 86 ? -4.722 -15.598 5.561 1.00 81.00 86 ARG A C 1
ATOM 585 O O . ARG A 1 86 ? -4.667 -15.712 4.346 1.00 81.00 86 ARG A O 1
ATOM 592 N N . ASN A 1 87 ? -5.868 -15.457 6.222 1.00 82.56 87 ASN A N 1
ATOM 593 C CA . ASN A 1 87 ? -7.168 -15.312 5.565 1.00 82.56 87 ASN A CA 1
ATOM 594 C C . ASN A 1 87 ? -7.408 -13.887 5.031 1.00 82.56 87 ASN A C 1
ATOM 596 O O . ASN A 1 87 ? -8.417 -13.668 4.370 1.00 82.56 87 ASN A O 1
ATOM 600 N N . GLY A 1 88 ? -6.517 -12.930 5.322 1.00 81.75 88 GLY A N 1
ATOM 601 C CA . GLY A 1 88 ? -6.659 -11.533 4.913 1.00 81.75 88 GLY A CA 1
ATOM 602 C C . GLY A 1 88 ? -7.808 -10.801 5.592 1.00 81.75 88 GLY A C 1
ATOM 603 O O . GLY A 1 88 ? -8.107 -9.679 5.200 1.00 81.75 88 GLY A O 1
ATOM 604 N N . VAL A 1 89 ? -8.461 -11.407 6.588 1.00 84.88 89 VAL A N 1
ATOM 605 C CA . VAL A 1 89 ? -9.583 -10.796 7.303 1.00 84.88 89 VAL A CA 1
ATOM 606 C C . VAL A 1 89 ? -9.097 -10.315 8.655 1.00 84.88 89 VAL A C 1
ATOM 608 O O . VAL A 1 89 ? -8.705 -11.114 9.504 1.00 84.88 89 VAL A O 1
ATOM 611 N N . ILE A 1 90 ? -9.138 -9.005 8.865 1.00 85.19 90 ILE A N 1
ATOM 612 C CA . ILE A 1 90 ? -8.719 -8.371 10.111 1.00 85.19 90 ILE A CA 1
ATOM 613 C C . ILE A 1 90 ? -9.964 -7.907 10.859 1.00 85.19 90 ILE A C 1
ATOM 615 O O . ILE A 1 90 ? -10.787 -7.176 10.310 1.00 85.19 90 ILE A O 1
ATOM 619 N N . THR A 1 91 ? -10.077 -8.318 12.120 1.00 87.19 91 THR A N 1
ATOM 620 C CA . THR A 1 91 ? -11.111 -7.857 13.050 1.00 87.19 91 THR A CA 1
ATOM 621 C C . THR A 1 91 ? -10.485 -6.939 14.086 1.00 87.19 91 THR A C 1
ATOM 623 O O . THR A 1 91 ? -9.625 -7.375 14.853 1.00 87.19 91 THR A O 1
ATOM 626 N N . LEU A 1 92 ? -10.899 -5.675 14.117 1.00 84.56 92 LEU A N 1
ATOM 627 C CA . LEU A 1 92 ? -10.362 -4.680 15.049 1.00 84.56 92 LEU A CA 1
ATOM 628 C C . LEU A 1 92 ? -11.479 -4.131 15.914 1.00 84.56 92 LEU A C 1
ATOM 630 O O . LEU A 1 92 ? -12.483 -3.674 15.380 1.00 84.56 92 LEU A O 1
ATOM 634 N N . SER A 1 93 ? -11.276 -4.128 17.226 1.00 85.62 93 SER A N 1
ATOM 635 C CA . SER A 1 93 ? -12.156 -3.434 18.161 1.00 85.62 93 SER A CA 1
ATOM 636 C C . SER A 1 93 ? -11.628 -2.020 18.381 1.00 85.62 93 SER A C 1
ATOM 638 O O . SER A 1 93 ? -10.608 -1.836 19.044 1.00 85.62 93 SER A O 1
ATOM 640 N N . LEU A 1 94 ? -12.288 -1.031 17.783 1.00 84.44 94 LEU A N 1
ATOM 641 C CA . LEU A 1 94 ? -11.899 0.377 17.830 1.00 84.44 94 LEU A CA 1
ATOM 642 C C . LEU A 1 94 ? -12.940 1.179 18.625 1.00 84.44 94 LEU A C 1
ATOM 644 O O . LEU A 1 94 ? -14.133 0.899 18.494 1.00 84.44 94 LEU A O 1
ATOM 648 N N . PRO A 1 95 ? -12.520 2.148 19.457 1.00 85.06 95 PRO A N 1
ATOM 649 C CA . PRO A 1 95 ? -13.449 3.086 20.079 1.00 85.06 95 PRO A CA 1
ATOM 650 C C . PRO A 1 95 ? -14.071 4.012 19.025 1.00 85.06 95 PRO A C 1
ATOM 652 O O . PRO A 1 95 ? -13.544 4.148 17.925 1.00 85.06 95 PRO A O 1
ATOM 655 N N . ASP A 1 96 ? -15.169 4.684 19.361 1.00 84.62 96 ASP A N 1
ATOM 656 C CA . ASP A 1 96 ? -15.734 5.705 18.477 1.00 84.62 96 ASP A CA 1
ATOM 657 C C . ASP A 1 96 ? -14.734 6.852 18.256 1.00 84.62 96 ASP A C 1
ATOM 659 O O . ASP A 1 96 ? -14.073 7.326 19.184 1.00 84.62 96 ASP A O 1
ATOM 663 N N . GLY A 1 97 ? -14.616 7.314 17.011 1.00 84.19 97 GLY A N 1
ATOM 664 C CA . GLY A 1 97 ? -13.651 8.344 16.648 1.00 84.19 97 GLY A CA 1
ATOM 665 C C . GLY A 1 97 ? -13.062 8.181 15.253 1.00 84.19 97 GLY A C 1
ATOM 666 O O . GLY A 1 97 ? -13.554 7.434 14.405 1.00 84.19 97 GLY A O 1
ATOM 667 N N . ARG A 1 98 ? -11.998 8.947 14.995 1.00 85.31 98 ARG A N 1
ATOM 668 C CA . ARG A 1 98 ? -11.221 8.879 13.754 1.00 85.31 98 ARG A CA 1
ATOM 669 C C . ARG A 1 98 ? -9.965 8.057 13.989 1.00 85.31 98 ARG A C 1
ATOM 671 O O . ARG A 1 98 ? -9.154 8.388 14.853 1.00 85.31 98 ARG A O 1
ATOM 678 N N . HIS A 1 99 ? -9.792 7.026 13.177 1.00 87.62 99 HIS A N 1
ATOM 679 C CA . HIS A 1 99 ? -8.652 6.131 13.230 1.00 87.62 99 HIS A CA 1
ATOM 680 C C . HIS A 1 99 ? -7.931 6.108 11.888 1.00 87.62 99 HIS A C 1
ATOM 682 O O . HIS A 1 99 ? -8.549 5.915 10.846 1.00 87.62 99 HIS A O 1
ATOM 688 N N . ARG A 1 100 ? -6.613 6.294 11.903 1.00 88.44 100 ARG A N 1
ATOM 689 C CA . ARG A 1 100 ? -5.755 6.072 10.737 1.00 88.44 100 ARG A CA 1
ATOM 690 C C . ARG A 1 100 ? -5.234 4.644 10.784 1.00 88.44 100 ARG A C 1
ATOM 692 O O . ARG A 1 100 ? -4.549 4.269 11.734 1.00 88.44 100 ARG A O 1
ATOM 699 N N . LEU A 1 101 ? -5.549 3.873 9.758 1.00 88.75 101 LEU A N 1
ATOM 700 C CA . LEU A 1 101 ? -5.035 2.536 9.528 1.00 88.75 101 LEU A CA 1
ATOM 701 C C . LEU A 1 101 ? -3.938 2.612 8.468 1.00 88.75 101 LEU A C 1
ATOM 703 O O . LEU A 1 101 ? -4.134 3.197 7.405 1.00 88.75 101 LEU A O 1
ATOM 707 N N . SER A 1 102 ? -2.788 2.023 8.764 1.00 90.19 102 SER A N 1
ATOM 708 C CA . SER A 1 102 ? -1.658 1.936 7.841 1.00 90.19 102 SER A CA 1
ATOM 709 C C . SER A 1 102 ? -1.194 0.491 7.776 1.00 90.19 102 SER A C 1
ATOM 711 O O . SER A 1 102 ? -0.931 -0.116 8.814 1.00 90.19 102 SER A O 1
ATOM 713 N N . LEU A 1 103 ? -1.143 -0.083 6.577 1.00 90.56 103 LEU A N 1
ATOM 714 C CA . LEU A 1 103 ? -0.736 -1.469 6.370 1.00 90.56 103 LEU A CA 1
ATOM 715 C C . LEU A 1 103 ? 0.662 -1.502 5.755 1.00 90.56 103 LEU A C 1
ATOM 717 O O . LEU A 1 103 ? 0.866 -1.115 4.606 1.00 90.56 103 LEU A O 1
ATOM 721 N N . THR A 1 104 ? 1.626 -2.005 6.521 1.00 92.00 104 THR A N 1
ATOM 722 C CA . THR A 1 104 ? 2.998 -2.198 6.054 1.00 92.00 104 THR A CA 1
ATOM 723 C C . THR A 1 104 ? 3.172 -3.639 5.601 1.00 92.00 104 THR A C 1
ATOM 725 O O . THR A 1 104 ? 3.055 -4.561 6.405 1.00 92.00 104 THR A O 1
ATOM 728 N N . HIS A 1 105 ? 3.498 -3.842 4.329 1.00 91.06 105 HIS A N 1
ATOM 729 C CA . HIS A 1 105 ? 3.831 -5.152 3.776 1.00 91.06 105 HIS A CA 1
ATOM 730 C C . HIS A 1 105 ? 5.204 -5.097 3.087 1.00 91.06 105 HIS A C 1
ATOM 732 O O . HIS A 1 105 ? 5.536 -4.055 2.514 1.00 91.06 105 HIS A O 1
ATOM 738 N N . PRO A 1 106 ? 6.010 -6.178 3.123 1.00 89.75 106 PRO A N 1
ATOM 739 C CA . PRO A 1 106 ? 7.265 -6.236 2.380 1.00 89.75 106 PRO A CA 1
ATOM 740 C C . PRO A 1 106 ? 7.019 -6.109 0.875 1.00 89.75 106 PRO A C 1
ATOM 742 O O . PRO A 1 106 ? 7.510 -5.175 0.269 1.00 89.75 106 PRO A O 1
ATOM 745 N N . ASP A 1 107 ? 6.188 -6.946 0.267 1.00 89.25 107 ASP A N 1
ATOM 746 C CA . ASP A 1 107 ? 6.096 -6.995 -1.204 1.00 89.25 107 ASP A CA 1
ATOM 747 C C . ASP A 1 107 ? 5.077 -6.032 -1.829 1.00 89.25 107 ASP A C 1
ATOM 749 O O . ASP A 1 107 ? 5.064 -5.841 -3.039 1.00 89.25 107 ASP A O 1
ATOM 753 N N . TYR A 1 108 ? 4.215 -5.399 -1.030 1.00 90.25 108 TYR A N 1
ATOM 754 C CA . TYR A 1 108 ? 3.086 -4.618 -1.540 1.00 90.25 108 TYR A CA 1
ATOM 755 C C . TYR A 1 108 ? 3.028 -3.237 -0.896 1.00 90.25 108 TYR A C 1
ATOM 757 O O . TYR A 1 108 ? 3.300 -3.060 0.292 1.00 90.25 108 TYR A O 1
ATOM 765 N N . ALA A 1 109 ? 2.661 -2.240 -1.696 1.00 89.00 109 ALA A N 1
ATOM 766 C CA . ALA A 1 109 ? 2.329 -0.907 -1.223 1.00 89.00 109 ALA A CA 1
ATOM 767 C C . ALA A 1 109 ? 0.814 -0.798 -1.016 1.00 89.00 109 ALA A C 1
ATOM 769 O O . ALA A 1 109 ? 0.037 -1.141 -1.908 1.00 89.00 109 ALA A O 1
ATOM 770 N N . PHE A 1 110 ? 0.411 -0.300 0.150 1.00 87.75 110 PHE A N 1
ATOM 771 C CA . PHE A 1 110 ? -0.978 -0.020 0.498 1.00 87.75 110 PHE A CA 1
ATOM 772 C C . PHE A 1 110 ? -1.137 1.469 0.791 1.00 87.75 110 PHE A C 1
ATOM 774 O O . PHE A 1 110 ? -0.231 2.088 1.346 1.00 87.75 110 PHE A O 1
ATOM 781 N N . ASP A 1 111 ? -2.291 2.021 0.425 1.00 86.12 111 ASP A N 1
ATOM 782 C CA . ASP A 1 111 ? -2.655 3.387 0.791 1.00 86.12 111 ASP A CA 1
ATOM 783 C C . ASP A 1 111 ? -3.155 3.419 2.240 1.00 86.12 111 ASP A C 1
ATOM 785 O O . ASP A 1 111 ? -3.839 2.495 2.686 1.00 86.12 111 ASP A O 1
ATOM 789 N N . ASP A 1 112 ? -2.853 4.498 2.961 1.00 86.88 112 ASP A N 1
ATOM 790 C CA . ASP A 1 112 ? -3.376 4.708 4.308 1.00 86.88 112 ASP A CA 1
ATOM 791 C C . ASP A 1 112 ? -4.883 4.983 4.274 1.00 86.88 112 ASP A C 1
ATOM 793 O O . ASP A 1 112 ? -5.375 5.779 3.464 1.00 86.88 112 ASP A O 1
ATOM 797 N N . LEU A 1 113 ? -5.603 4.366 5.210 1.00 82.38 113 LEU A N 1
ATOM 798 C CA . LEU A 1 113 ? -7.046 4.501 5.346 1.00 82.38 113 LEU A CA 1
ATOM 799 C C . LEU A 1 113 ? -7.389 5.331 6.578 1.00 82.38 113 LEU A C 1
ATOM 801 O O . LEU A 1 113 ? -7.004 4.999 7.698 1.00 82.38 113 LEU A O 1
ATOM 805 N N . LEU A 1 114 ? -8.166 6.394 6.391 1.00 83.94 114 LEU A N 1
ATOM 806 C CA . LEU A 1 114 ? -8.826 7.075 7.497 1.00 83.94 114 LEU A CA 1
ATOM 807 C C . LEU A 1 114 ? -10.210 6.460 7.686 1.00 83.94 114 LEU A C 1
ATOM 809 O O . LEU A 1 114 ? -11.051 6.597 6.804 1.00 83.94 114 LEU A O 1
ATOM 813 N N . VAL A 1 115 ? -10.435 5.807 8.821 1.00 81.00 115 VAL A N 1
ATOM 814 C CA . VAL A 1 115 ? -11.723 5.251 9.238 1.00 81.00 115 VAL A CA 1
ATOM 815 C C . VAL A 1 115 ? -12.351 6.209 10.240 1.00 81.00 115 VAL A C 1
ATOM 817 O O . VAL A 1 115 ? -11.791 6.459 11.306 1.00 81.00 115 VAL A O 1
ATOM 820 N N . THR A 1 116 ? -13.512 6.764 9.907 1.00 82.12 116 THR A N 1
ATOM 821 C CA . THR A 1 116 ? -14.322 7.527 10.870 1.00 82.12 116 THR A CA 1
ATOM 822 C C . THR A 1 116 ? -15.493 6.672 11.325 1.00 82.12 116 THR A C 1
ATOM 824 O O . THR A 1 116 ? -16.297 6.254 10.494 1.00 82.12 116 THR A O 1
ATOM 827 N N . LEU A 1 117 ? -15.581 6.431 12.630 1.00 79.06 117 LEU A N 1
ATOM 828 C CA . LEU A 1 117 ? -16.684 5.735 13.282 1.00 79.06 117 LEU A CA 1
ATOM 829 C C . LEU A 1 117 ? -17.657 6.792 13.813 1.00 79.06 117 LEU A C 1
ATOM 831 O O . LEU A 1 117 ? -17.314 7.559 14.712 1.00 79.06 117 LEU A O 1
ATOM 835 N N . ALA A 1 118 ? -18.839 6.884 13.199 1.00 75.25 118 ALA A N 1
ATOM 836 C CA . ALA A 1 118 ? -19.914 7.768 13.643 1.00 75.25 118 ALA A CA 1
ATOM 837 C C . ALA A 1 118 ? -20.839 7.066 14.658 1.00 75.25 118 ALA A C 1
ATOM 839 O O . ALA A 1 118 ? -20.940 5.838 14.674 1.00 75.25 118 ALA A O 1
ATOM 840 N N . ALA A 1 119 ? -21.501 7.888 15.480 1.00 69.44 119 ALA A N 1
ATOM 841 C CA . ALA A 1 119 ? -22.373 7.532 16.604 1.00 69.44 119 ALA A CA 1
ATOM 842 C C . ALA A 1 119 ? -23.499 6.520 16.240 1.00 69.44 119 ALA A C 1
ATOM 844 O O . ALA A 1 119 ? -23.737 6.243 15.061 1.00 69.44 119 ALA A O 1
ATOM 845 N N . PRO A 1 120 ? -24.200 5.938 17.235 1.00 56.84 120 PRO A N 1
ATOM 846 C CA . PRO A 1 120 ? -24.596 4.528 17.248 1.00 56.84 120 PRO A CA 1
ATOM 847 C C . PRO A 1 120 ? -25.584 4.078 16.165 1.00 56.84 120 PRO A C 1
ATOM 849 O O . PRO A 1 120 ? -25.641 2.886 15.877 1.00 56.84 120 PRO A O 1
ATOM 852 N N . ASP A 1 121 ? -26.310 5.000 15.541 1.00 51.59 121 ASP A N 1
ATOM 853 C CA . ASP A 1 121 ? -27.480 4.693 14.714 1.00 51.59 121 ASP A CA 1
ATOM 854 C C . ASP A 1 121 ? -27.161 4.496 13.222 1.00 51.59 121 ASP A C 1
ATOM 856 O O . ASP A 1 121 ? -28.015 4.148 12.411 1.00 51.59 121 ASP A O 1
ATOM 860 N N . THR A 1 122 ? -25.913 4.714 12.799 1.00 54.25 122 THR A N 1
ATOM 861 C CA . THR A 1 122 ? -25.516 4.375 11.430 1.00 54.25 122 THR A CA 1
ATOM 862 C C . THR A 1 122 ? -24.083 3.875 11.415 1.00 54.25 122 THR A C 1
ATOM 864 O O . THR A 1 122 ? -23.154 4.619 11.721 1.00 54.25 122 THR A O 1
ATOM 867 N N . ALA A 1 123 ? -23.888 2.608 11.040 1.00 51.81 123 ALA A N 1
ATOM 868 C CA . ALA A 1 123 ? -22.584 2.000 10.768 1.00 51.81 123 ALA A CA 1
ATOM 869 C C . ALA A 1 123 ? -21.969 2.604 9.489 1.00 51.81 123 ALA A C 1
ATOM 871 O O . ALA A 1 123 ? -21.721 1.929 8.493 1.00 51.81 123 ALA A O 1
ATOM 872 N N . ARG A 1 124 ? -21.800 3.928 9.475 1.00 55.03 124 ARG A N 1
ATOM 873 C CA . ARG A 1 124 ? -21.155 4.647 8.388 1.00 55.03 124 ARG A CA 1
ATOM 874 C C . ARG A 1 124 ? -19.667 4.624 8.647 1.00 55.03 124 ARG A C 1
ATOM 876 O O . ARG A 1 124 ? -19.142 5.463 9.370 1.00 55.03 124 ARG A O 1
ATOM 883 N N . PHE A 1 125 ? -19.006 3.651 8.042 1.00 59.88 125 PHE A N 1
ATOM 884 C CA . PHE A 1 125 ? -17.564 3.673 7.892 1.00 59.88 125 PHE A CA 1
ATOM 885 C C . PHE A 1 125 ? -17.255 4.623 6.740 1.00 59.88 125 PHE A C 1
ATOM 887 O O . PHE A 1 125 ? -17.558 4.349 5.583 1.00 59.88 125 PHE A O 1
ATOM 894 N N . ALA A 1 126 ? -16.704 5.790 7.054 1.00 60.16 126 ALA A N 1
ATOM 895 C CA . ALA A 1 126 ? -16.078 6.600 6.023 1.00 60.16 126 ALA A CA 1
ATOM 896 C C . ALA A 1 126 ? -14.628 6.151 5.931 1.00 60.16 126 ALA A C 1
ATOM 898 O O . ALA A 1 126 ? -13.852 6.434 6.840 1.00 60.16 126 ALA A O 1
ATOM 899 N N . VAL A 1 127 ? -14.307 5.419 4.866 1.00 63.19 127 VAL A N 1
ATOM 900 C CA . VAL A 1 127 ? -12.942 5.036 4.512 1.00 63.19 127 VAL A CA 1
ATOM 901 C C . VAL A 1 127 ? -12.454 6.000 3.445 1.00 63.19 127 VAL A C 1
ATOM 903 O O . VAL A 1 127 ? -12.997 6.028 2.340 1.00 63.19 127 VAL A O 1
ATOM 906 N N . VAL A 1 128 ? -11.458 6.811 3.788 1.00 65.50 128 VAL A N 1
ATOM 907 C CA . VAL A 1 128 ? -10.832 7.759 2.859 1.00 65.50 128 VAL A CA 1
ATOM 908 C C . VAL A 1 128 ? -9.381 7.349 2.650 1.00 65.50 128 VAL A C 1
ATOM 910 O O . VAL A 1 128 ? -8.610 7.307 3.609 1.00 65.50 128 VAL A O 1
ATOM 913 N N . ALA A 1 129 ? -9.018 7.054 1.401 1.00 64.44 129 ALA A N 1
ATOM 914 C CA . ALA A 1 129 ? -7.629 6.860 1.003 1.00 64.44 129 ALA A CA 1
ATOM 915 C C . ALA A 1 129 ? -6.928 8.225 0.973 1.00 64.44 129 ALA A C 1
ATOM 917 O O . ALA A 1 129 ? -7.348 9.120 0.236 1.00 64.44 129 ALA A O 1
ATOM 918 N N . LEU A 1 130 ? -5.890 8.399 1.792 1.00 61.38 130 LEU A N 1
ATOM 919 C CA . LEU A 1 130 ? -5.242 9.704 1.981 1.00 61.38 130 LEU A CA 1
ATOM 920 C C . LEU A 1 130 ? -4.363 10.155 0.798 1.00 61.38 130 LEU A C 1
ATOM 922 O O . LEU A 1 130 ? -4.103 11.347 0.677 1.00 61.38 130 LEU A O 1
ATOM 926 N N . ASP A 1 131 ? -3.922 9.239 -0.070 1.00 58.81 131 ASP A N 1
ATOM 927 C CA . ASP A 1 131 ? -2.847 9.499 -1.048 1.00 58.81 131 ASP A CA 1
ATOM 928 C C . ASP A 1 131 ? -3.328 9.694 -2.505 1.00 58.81 131 ASP A C 1
ATOM 930 O O . ASP A 1 131 ? -2.532 9.718 -3.443 1.00 58.81 131 ASP A O 1
ATOM 934 N N . ARG A 1 132 ? -4.644 9.837 -2.736 1.00 56.59 132 ARG A N 1
ATOM 935 C CA . ARG A 1 132 ? -5.206 10.096 -4.077 1.00 56.59 132 ARG A CA 1
ATOM 936 C C . ARG A 1 132 ? -5.693 11.544 -4.222 1.00 56.59 132 ARG A C 1
ATOM 938 O O . ARG A 1 132 ? -6.785 11.852 -3.748 1.00 56.59 132 ARG A O 1
ATOM 945 N N . PRO A 1 133 ? -4.981 12.412 -4.967 1.00 47.00 133 PRO A N 1
ATOM 946 C CA . PRO A 1 133 ? -5.379 13.811 -5.151 1.00 47.00 133 PRO A CA 1
ATOM 947 C C . PRO A 1 133 ? -6.576 14.020 -6.098 1.00 47.00 133 PRO A C 1
ATOM 949 O O . PRO A 1 133 ? -7.081 15.133 -6.180 1.00 47.00 133 PRO A O 1
ATOM 952 N N . ASN A 1 134 ? -7.050 12.987 -6.811 1.00 43.25 134 ASN A N 1
ATOM 953 C CA . ASN A 1 134 ? -8.081 13.139 -7.853 1.00 43.25 134 ASN A CA 1
ATOM 954 C C . ASN A 1 134 ? -9.232 12.117 -7.782 1.00 43.25 134 ASN A C 1
ATOM 956 O O . ASN A 1 134 ? -9.919 11.868 -8.769 1.00 43.25 134 ASN A O 1
ATOM 960 N N . THR A 1 135 ? -9.467 11.504 -6.620 1.00 48.94 135 THR A N 1
ATOM 961 C CA . THR A 1 135 ? -10.755 10.822 -6.406 1.00 48.94 135 THR A CA 1
ATOM 962 C C . THR A 1 135 ? -11.635 11.833 -5.703 1.00 48.94 135 THR A C 1
ATOM 964 O O . THR A 1 135 ? -11.371 12.138 -4.542 1.00 48.94 135 THR A O 1
ATOM 967 N N . ALA A 1 136 ? -12.597 12.411 -6.430 1.00 41.09 136 ALA A N 1
ATOM 968 C CA . ALA A 1 136 ? -13.585 13.357 -5.919 1.00 41.09 136 ALA A CA 1
ATOM 969 C C . ALA A 1 136 ? -13.911 13.064 -4.447 1.00 41.09 136 ALA A C 1
ATOM 971 O O . ALA A 1 136 ? -14.413 11.982 -4.150 1.00 41.09 136 ALA A O 1
ATOM 972 N N . ALA A 1 137 ? -13.516 13.986 -3.560 1.00 42.41 137 ALA A N 1
ATOM 973 C CA . ALA A 1 137 ? -13.809 14.007 -2.130 1.00 42.41 137 ALA A CA 1
ATOM 974 C C . ALA A 1 137 ? -14.069 12.617 -1.526 1.00 42.41 137 ALA A C 1
ATOM 976 O O . ALA A 1 137 ? -15.224 12.255 -1.325 1.00 42.41 137 ALA A O 1
ATOM 977 N N . GLY A 1 138 ? -12.997 11.846 -1.289 1.00 47.34 138 GLY A N 1
ATOM 978 C CA . GLY A 1 138 ? -12.991 10.636 -0.461 1.00 47.34 138 GLY A CA 1
ATOM 979 C C . GLY A 1 138 ? -14.311 9.875 -0.475 1.00 47.34 138 GLY A C 1
ATOM 980 O O . GLY A 1 138 ? -15.071 9.989 0.484 1.00 47.34 138 GLY A O 1
ATOM 981 N N . LYS A 1 139 ? -14.600 9.146 -1.563 1.00 48.56 139 LYS A N 1
ATOM 982 C CA . LYS A 1 139 ? -15.789 8.289 -1.656 1.00 48.56 139 LYS A CA 1
ATOM 983 C C . LYS A 1 139 ? -15.809 7.380 -0.428 1.00 48.56 139 LYS A C 1
ATOM 985 O O . LYS A 1 139 ? -15.083 6.393 -0.388 1.00 48.56 139 LYS A O 1
ATOM 990 N N . ALA A 1 140 ? -16.607 7.754 0.570 1.00 52.38 140 ALA A N 1
ATOM 991 C CA . ALA A 1 140 ? -16.751 7.027 1.815 1.00 52.38 140 ALA A CA 1
ATOM 992 C C . ALA A 1 140 ? -17.259 5.630 1.465 1.00 52.38 140 ALA A C 1
ATOM 994 O O . ALA A 1 140 ? -18.432 5.462 1.117 1.00 52.38 140 ALA A O 1
ATOM 995 N N . ILE A 1 141 ? -16.364 4.640 1.492 1.00 56.25 141 ILE A N 1
ATOM 996 C CA . ILE A 1 141 ? -16.732 3.241 1.285 1.00 56.25 141 ILE A CA 1
ATOM 997 C C . ILE A 1 141 ? -17.544 2.830 2.513 1.00 56.25 141 ILE A C 1
ATOM 999 O O . ILE A 1 141 ? -17.002 2.381 3.514 1.00 56.25 141 ILE A O 1
ATOM 1003 N N . THR A 1 142 ? -18.856 3.048 2.431 1.00 55.81 142 THR A N 1
ATOM 1004 C CA . THR A 1 142 ? -19.852 2.742 3.469 1.00 55.81 142 THR A CA 1
ATOM 1005 C C . THR A 1 142 ? -20.274 1.276 3.351 1.00 55.81 142 THR A C 1
ATOM 1007 O O . THR A 1 142 ? -21.454 0.946 3.415 1.00 55.81 142 THR A O 1
ATOM 1010 N N . THR A 1 143 ? -19.332 0.388 3.046 1.00 58.62 143 THR A N 1
ATOM 1011 C CA . THR A 1 143 ? -19.617 -1.030 2.834 1.00 58.62 143 THR A CA 1
ATOM 1012 C C . THR A 1 143 ? -18.788 -1.805 3.835 1.00 58.62 143 THR A C 1
ATOM 1014 O O . THR A 1 143 ? -17.563 -1.785 3.779 1.00 58.62 143 THR A O 1
ATOM 1017 N N . ASP A 1 144 ? -19.480 -2.413 4.790 1.00 64.69 144 ASP A N 1
ATOM 1018 C CA . ASP A 1 144 ? -18.951 -3.489 5.616 1.00 64.69 144 ASP A CA 1
ATOM 1019 C C . ASP A 1 144 ? -19.180 -4.799 4.838 1.00 64.69 144 ASP A C 1
ATOM 1021 O O . ASP A 1 144 ? -20.316 -5.036 4.410 1.00 64.69 144 ASP A O 1
ATOM 1025 N N . PRO A 1 145 ? -18.155 -5.627 4.574 1.00 70.38 145 PRO A N 1
ATOM 1026 C CA . PRO A 1 145 ? -16.749 -5.463 4.942 1.00 70.38 145 PRO A CA 1
ATOM 1027 C C . PRO A 1 145 ? -15.981 -4.443 4.093 1.00 70.38 145 PRO A C 1
ATOM 1029 O O . PRO A 1 145 ? -16.172 -4.335 2.879 1.00 70.38 145 PRO A O 1
ATOM 1032 N N . VAL A 1 146 ? -15.025 -3.755 4.726 1.00 73.19 146 VAL A N 1
ATOM 1033 C CA . VAL A 1 146 ? -14.130 -2.818 4.034 1.00 73.19 146 VAL A CA 1
ATOM 1034 C C . VAL A 1 146 ? -13.114 -3.606 3.209 1.00 73.19 146 VAL A C 1
ATOM 1036 O O . VAL A 1 146 ? -12.240 -4.271 3.765 1.00 73.19 146 VAL A O 1
ATOM 1039 N N . ALA A 1 147 ? -13.199 -3.509 1.883 1.00 77.19 147 ALA A N 1
ATOM 1040 C CA . ALA A 1 147 ? -12.203 -4.071 0.977 1.00 77.19 147 ALA A CA 1
ATOM 1041 C C . ALA A 1 147 ? -10.989 -3.132 0.854 1.00 77.19 147 ALA A C 1
ATOM 1043 O O . ALA A 1 147 ? -11.106 -2.012 0.354 1.00 77.19 147 ALA A O 1
ATOM 1044 N N . TRP A 1 148 ? -9.814 -3.593 1.287 1.00 81.19 148 TRP A N 1
ATOM 1045 C CA . TRP A 1 148 ? -8.540 -2.880 1.179 1.00 81.19 148 TRP A CA 1
ATOM 1046 C C . TRP A 1 148 ? -7.639 -3.580 0.162 1.00 81.19 148 TRP A C 1
ATOM 1048 O O . TRP A 1 148 ? -7.079 -4.639 0.434 1.00 81.19 148 TRP A O 1
ATOM 1058 N N . SER A 1 149 ? -7.512 -3.001 -1.029 1.00 83.38 149 SER A N 1
ATOM 1059 C CA . SER A 1 149 ? -6.677 -3.543 -2.105 1.00 83.38 149 SER A CA 1
ATOM 1060 C C . SER A 1 149 ? -5.266 -2.955 -2.094 1.00 83.38 149 SER A C 1
ATOM 1062 O O . SER A 1 149 ? -5.098 -1.753 -1.868 1.00 83.38 149 SER A O 1
ATOM 1064 N N . ALA A 1 150 ? -4.263 -3.774 -2.412 1.00 85.25 150 ALA A N 1
ATOM 1065 C CA . ALA A 1 150 ? -2.905 -3.300 -2.665 1.00 85.25 150 ALA A CA 1
ATOM 1066 C C . ALA A 1 150 ? -2.849 -2.392 -3.904 1.00 85.25 150 ALA A C 1
ATOM 1068 O O . ALA A 1 150 ? -3.515 -2.650 -4.908 1.00 85.25 150 ALA A O 1
ATOM 1069 N N . ARG A 1 151 ? -2.017 -1.349 -3.840 1.00 83.19 151 ARG A N 1
ATOM 1070 C CA . ARG A 1 151 ? -1.809 -0.388 -4.931 1.00 83.19 151 ARG A CA 1
ATOM 1071 C C . ARG A 1 151 ? -0.834 -0.909 -5.976 1.00 83.19 151 ARG A C 1
ATOM 1073 O O . ARG A 1 151 ? -1.094 -0.806 -7.165 1.00 83.19 151 ARG A O 1
ATOM 1080 N N . ALA A 1 152 ? 0.309 -1.417 -5.528 1.00 82.94 152 ALA A N 1
ATOM 1081 C CA . ALA A 1 152 ? 1.375 -1.875 -6.408 1.00 82.94 152 ALA A CA 1
ATOM 1082 C C . ALA A 1 152 ? 2.256 -2.906 -5.703 1.00 82.94 152 ALA A C 1
ATOM 1084 O O . ALA A 1 152 ? 2.363 -2.914 -4.473 1.00 82.94 152 ALA A O 1
ATOM 1085 N N . HIS A 1 153 ? 2.916 -3.746 -6.496 1.00 87.50 153 HIS A N 1
ATOM 1086 C CA . HIS A 1 153 ? 4.006 -4.588 -6.021 1.00 87.50 153 HIS A CA 1
ATOM 1087 C C . HIS A 1 153 ? 5.281 -3.743 -5.882 1.00 87.50 153 HIS A C 1
ATOM 1089 O O . HIS A 1 153 ? 5.629 -2.977 -6.783 1.00 87.50 153 HIS A O 1
ATOM 1095 N N . ARG A 1 154 ? 5.985 -3.862 -4.755 1.00 84.81 154 ARG A N 1
ATOM 1096 C CA . ARG A 1 154 ? 7.243 -3.153 -4.505 1.00 84.81 154 ARG A CA 1
ATOM 1097 C C . ARG A 1 154 ? 8.374 -3.857 -5.249 1.00 84.81 154 ARG A C 1
ATOM 1099 O O . ARG A 1 154 ? 8.804 -4.942 -4.873 1.00 84.81 154 ARG A O 1
ATOM 1106 N N . ALA A 1 155 ? 8.869 -3.231 -6.311 1.00 84.56 155 ALA A N 1
ATOM 1107 C CA . ALA A 1 155 ? 10.085 -3.665 -6.985 1.00 84.56 155 ALA A CA 1
ATOM 1108 C C . ALA A 1 155 ? 11.304 -3.086 -6.248 1.00 84.56 155 ALA A C 1
ATOM 1110 O O . ALA A 1 155 ? 11.732 -1.972 -6.528 1.00 84.56 155 ALA A O 1
ATOM 1111 N N . TYR A 1 156 ? 11.843 -3.823 -5.272 1.00 83.25 156 TYR A N 1
ATOM 1112 C CA . TYR A 1 156 ? 13.076 -3.420 -4.572 1.00 83.25 156 TYR A CA 1
ATOM 1113 C C . TYR A 1 156 ? 14.324 -3.537 -5.444 1.00 83.25 156 TYR A C 1
ATOM 1115 O O . TYR A 1 156 ? 15.335 -2.893 -5.180 1.00 83.25 156 TYR A O 1
ATOM 1123 N N . LEU A 1 157 ? 14.261 -4.402 -6.454 1.00 84.12 157 LEU A N 1
ATOM 1124 C CA . LEU A 1 157 ? 15.354 -4.646 -7.374 1.00 84.12 157 LEU A CA 1
ATOM 1125 C C . LEU A 1 157 ? 15.054 -3.932 -8.685 1.00 84.12 157 LEU A C 1
ATOM 1127 O O . LEU A 1 157 ? 14.167 -4.335 -9.440 1.00 84.12 157 LEU A O 1
ATOM 1131 N N . GLU A 1 158 ? 15.829 -2.890 -8.964 1.00 80.38 158 GLU A N 1
ATOM 1132 C CA . GLU A 1 158 ? 15.934 -2.365 -10.316 1.00 80.38 158 GLU A CA 1
ATOM 1133 C C . GLU A 1 158 ? 16.630 -3.420 -11.175 1.00 80.38 158 GLU A C 1
ATOM 1135 O O . GLU A 1 158 ? 17.769 -3.819 -10.912 1.00 80.38 158 GLU A O 1
ATOM 1140 N N . HIS A 1 159 ? 15.936 -3.908 -12.201 1.00 81.75 159 HIS A N 1
ATOM 1141 C CA . HIS A 1 159 ? 16.596 -4.719 -13.210 1.00 81.75 159 HIS A CA 1
ATOM 1142 C C . HIS A 1 159 ? 17.598 -3.817 -13.920 1.00 81.75 159 HIS A C 1
ATOM 1144 O O . HIS A 1 159 ? 17.216 -2.847 -14.574 1.00 81.75 159 HIS A O 1
ATOM 1150 N N . LYS A 1 160 ? 18.891 -4.130 -13.786 1.00 81.25 160 LYS A N 1
ATOM 1151 C CA . LYS A 1 160 ? 19.903 -3.494 -14.627 1.00 81.25 160 LYS A CA 1
ATOM 1152 C C . LYS A 1 160 ? 19.495 -3.745 -16.069 1.00 81.25 160 LYS A C 1
ATOM 1154 O O . LYS A 1 160 ? 19.235 -4.895 -16.428 1.00 81.25 160 LYS A O 1
ATOM 1159 N N . ALA A 1 161 ? 19.424 -2.682 -16.868 1.00 79.56 161 ALA A N 1
ATOM 1160 C CA . ALA A 1 161 ? 19.248 -2.825 -18.302 1.00 79.56 161 ALA A CA 1
ATOM 1161 C C . ALA A 1 161 ? 20.279 -3.852 -18.785 1.00 79.56 161 ALA A C 1
ATOM 1163 O O . ALA A 1 161 ? 21.475 -3.710 -18.509 1.00 79.56 161 ALA A O 1
ATOM 1164 N N . GLY A 1 162 ? 19.797 -4.935 -19.398 1.00 83.88 162 GLY A N 1
ATOM 1165 C CA . GLY A 1 162 ? 20.673 -5.948 -19.967 1.00 83.88 162 GLY A CA 1
ATOM 1166 C C . GLY A 1 162 ? 21.651 -5.289 -20.932 1.00 83.88 162 GLY A C 1
ATOM 1167 O O . GLY A 1 162 ? 21.381 -4.212 -21.467 1.00 83.88 162 GLY A O 1
ATOM 1168 N N . PHE A 1 163 ? 22.801 -5.921 -21.141 1.00 80.31 163 PHE A N 1
ATOM 1169 C CA . PHE A 1 163 ? 23.729 -5.461 -22.163 1.00 80.31 163 PHE A CA 1
ATOM 1170 C C . PHE A 1 163 ? 23.044 -5.591 -23.528 1.00 80.31 163 PHE A C 1
ATOM 1172 O O . PHE A 1 163 ? 22.958 -6.686 -24.077 1.00 80.31 163 PHE A O 1
ATOM 1179 N N . ASP A 1 164 ? 22.499 -4.484 -24.030 1.00 87.00 164 ASP A N 1
ATOM 1180 C CA . ASP A 1 164 ? 21.933 -4.391 -25.367 1.00 87.00 164 ASP A CA 1
ATOM 1181 C C . ASP A 1 164 ? 23.046 -3.916 -26.320 1.00 87.00 164 ASP A C 1
ATOM 1183 O O . ASP A 1 164 ? 23.368 -2.720 -26.353 1.00 87.00 164 ASP A O 1
ATOM 1187 N N . PRO A 1 165 ? 23.673 -4.828 -27.091 1.00 83.75 165 PRO A N 1
ATOM 1188 C CA . PRO A 1 165 ? 24.728 -4.457 -28.030 1.00 83.75 165 PRO A CA 1
ATOM 1189 C C . PRO A 1 165 ? 24.221 -3.481 -29.100 1.00 83.75 165 PRO A C 1
ATOM 1191 O O . PRO A 1 165 ? 24.995 -2.669 -29.608 1.00 83.75 165 PRO A O 1
ATOM 1194 N N . LEU A 1 166 ? 22.918 -3.493 -29.402 1.00 87.19 166 LEU A N 1
ATOM 1195 C CA . LEU A 1 166 ? 22.301 -2.565 -30.342 1.00 87.19 166 LEU A CA 1
ATOM 1196 C C . LEU A 1 166 ? 22.173 -1.155 -29.740 1.00 87.19 166 LEU A C 1
ATOM 1198 O O . LEU A 1 166 ? 22.364 -0.161 -30.445 1.00 87.19 166 LEU A O 1
ATOM 1202 N N . ALA A 1 167 ? 21.895 -1.051 -28.436 1.00 83.81 167 ALA A N 1
ATOM 1203 C CA . ALA A 1 167 ? 21.912 0.221 -27.711 1.00 83.81 167 ALA A CA 1
ATOM 1204 C C . ALA A 1 167 ? 23.335 0.789 -27.579 1.00 83.81 167 ALA A C 1
ATOM 1206 O O . ALA A 1 167 ? 23.517 2.006 -27.618 1.00 83.81 167 ALA A O 1
ATOM 1207 N N . MET A 1 168 ? 24.351 -0.077 -27.491 1.00 83.94 168 MET A N 1
ATOM 1208 C CA . MET A 1 168 ? 25.753 0.343 -27.428 1.00 83.94 168 MET A CA 1
ATOM 1209 C C . MET A 1 16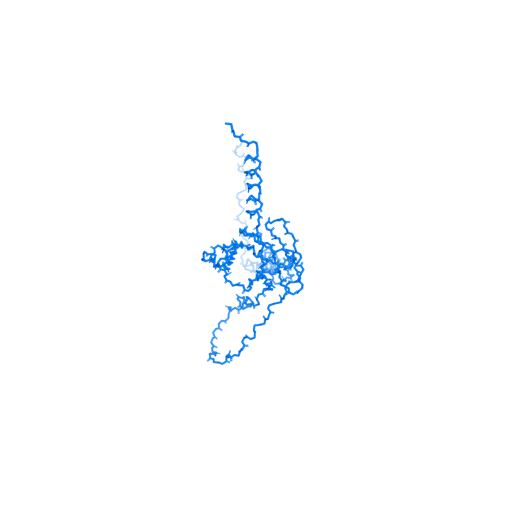8 ? 26.222 1.003 -28.735 1.00 83.94 168 MET A C 1
ATOM 1211 O O . MET A 1 168 ? 26.885 2.038 -28.685 1.00 83.94 168 MET A O 1
ATOM 1215 N N . VAL A 1 169 ? 25.829 0.468 -29.899 1.00 87.50 169 VAL A N 1
ATOM 1216 C CA . VAL A 1 169 ? 26.135 1.075 -31.213 1.00 87.50 169 VAL A CA 1
ATOM 1217 C C . VAL A 1 169 ? 25.401 2.406 -31.408 1.00 87.50 169 VAL A C 1
ATOM 1219 O O . VAL A 1 169 ? 25.937 3.310 -32.038 1.00 87.50 169 VAL A O 1
ATOM 1222 N N . LYS A 1 170 ? 24.210 2.574 -30.819 1.00 91.12 170 LYS A N 1
ATOM 1223 C CA . LYS A 1 170 ? 23.460 3.845 -30.829 1.00 91.12 170 LYS A CA 1
ATOM 1224 C C . LYS A 1 170 ? 24.068 4.937 -29.943 1.00 91.12 170 LYS A C 1
ATOM 1226 O O . LYS A 1 170 ? 23.603 6.075 -29.993 1.00 91.12 170 LYS A O 1
ATOM 1231 N N . SER A 1 171 ? 25.082 4.627 -29.134 1.00 90.62 171 SER A N 1
ATOM 1232 C CA . SER A 1 171 ? 25.760 5.647 -28.337 1.00 90.62 171 SER A CA 1
ATOM 1233 C C . SER A 1 171 ? 26.513 6.620 -29.256 1.00 90.62 171 SER A C 1
ATOM 1235 O O . SER A 1 171 ? 27.367 6.180 -30.032 1.00 90.62 171 SER A O 1
ATOM 1237 N N . PRO A 1 172 ? 26.274 7.943 -29.155 1.00 90.50 172 PRO A N 1
ATOM 1238 C CA . PRO A 1 172 ? 26.933 8.937 -30.004 1.00 90.50 172 PRO A CA 1
ATOM 1239 C C . PRO A 1 172 ? 28.460 8.889 -29.883 1.00 90.50 172 PRO A C 1
ATOM 1241 O O . PRO A 1 172 ? 29.165 9.173 -30.845 1.00 90.50 172 PRO A O 1
ATOM 1244 N N . MET A 1 173 ? 28.984 8.454 -28.735 1.00 95.06 173 MET A N 1
ATOM 1245 C CA . MET A 1 173 ? 30.424 8.308 -28.539 1.00 95.06 173 MET A CA 1
ATOM 1246 C C . MET A 1 173 ? 31.005 7.114 -29.318 1.00 95.06 173 MET A C 1
ATOM 1248 O O . MET A 1 173 ? 32.089 7.227 -29.885 1.00 95.06 173 MET A O 1
ATOM 1252 N N . MET A 1 174 ? 30.274 5.993 -29.392 1.00 92.12 174 MET A N 1
ATOM 1253 C CA . MET A 1 174 ? 30.666 4.818 -30.189 1.00 92.12 174 MET A CA 1
ATOM 1254 C C . MET A 1 174 ? 30.550 5.082 -31.690 1.00 92.12 174 MET A C 1
ATOM 1256 O O . MET A 1 174 ? 31.377 4.624 -32.472 1.00 92.12 174 MET A O 1
ATOM 1260 N N . LEU A 1 175 ? 29.544 5.848 -32.110 1.00 94.00 175 LEU A N 1
ATOM 1261 C CA . LEU A 1 175 ? 29.379 6.192 -33.520 1.00 94.00 175 LEU A CA 1
ATOM 1262 C C . LEU A 1 175 ? 30.524 7.088 -34.011 1.00 94.00 175 LEU A C 1
ATOM 1264 O O . LEU A 1 175 ? 31.039 6.880 -35.106 1.00 94.00 175 LEU A O 1
ATOM 1268 N N . MET A 1 176 ? 30.967 8.031 -33.172 1.00 95.12 176 MET A N 1
ATOM 1269 C CA . MET A 1 176 ? 32.133 8.869 -33.462 1.00 95.12 176 MET A CA 1
ATOM 1270 C C . MET A 1 176 ? 33.423 8.053 -33.522 1.00 95.12 176 MET A C 1
ATOM 1272 O O . MET A 1 176 ? 34.208 8.248 -34.446 1.00 95.12 176 MET A O 1
ATOM 1276 N N . SER A 1 177 ? 33.634 7.106 -32.600 1.00 94.69 177 SER A N 1
ATOM 1277 C CA . SER A 1 177 ? 34.834 6.262 -32.641 1.00 94.69 177 SER A CA 1
ATOM 1278 C C . SER A 1 177 ? 34.873 5.389 -33.897 1.00 94.69 177 SER A C 1
ATOM 1280 O O . SER A 1 177 ? 35.911 5.314 -34.556 1.00 94.69 177 SER A O 1
ATOM 1282 N N . LEU A 1 178 ? 33.740 4.792 -34.280 1.00 94.12 178 LEU A N 1
ATOM 1283 C CA . LEU A 1 178 ? 33.638 3.963 -35.479 1.00 94.12 178 LEU A CA 1
ATOM 1284 C C . LEU A 1 178 ? 33.794 4.794 -36.759 1.00 94.12 178 LEU A C 1
ATOM 1286 O O . LEU A 1 178 ? 34.462 4.364 -37.698 1.00 94.12 178 LEU A O 1
ATOM 1290 N N . PHE A 1 179 ? 33.236 6.006 -36.777 1.00 95.06 179 PHE A N 1
ATOM 1291 C CA . PHE A 1 179 ? 33.404 6.952 -37.875 1.00 95.06 179 PHE A CA 1
ATOM 1292 C C . PHE A 1 179 ? 34.868 7.378 -38.047 1.00 95.06 179 PHE A C 1
ATOM 1294 O O . PHE A 1 179 ? 35.382 7.347 -39.164 1.00 95.06 179 PHE A O 1
ATOM 1301 N N . SER A 1 180 ? 35.568 7.714 -36.957 1.00 95.12 180 SER A N 1
ATOM 1302 C CA . SER A 1 180 ? 36.999 8.041 -37.000 1.00 95.12 180 SER A CA 1
ATOM 1303 C C . SER A 1 180 ? 37.842 6.866 -37.495 1.00 95.12 180 SER A C 1
ATOM 1305 O O . SER A 1 180 ? 38.736 7.063 -38.319 1.00 95.12 180 SER A O 1
ATOM 1307 N N . LEU A 1 181 ? 37.529 5.644 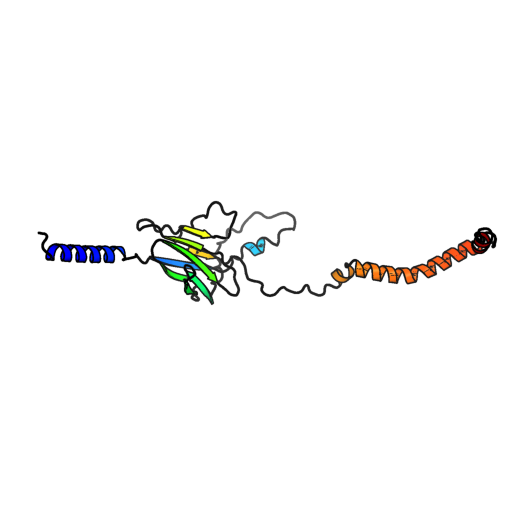-37.048 1.00 95.25 181 LEU A N 1
ATOM 1308 C CA . LEU A 1 181 ? 38.191 4.435 -37.538 1.00 95.25 181 LEU A CA 1
ATOM 1309 C C . LEU A 1 181 ? 37.948 4.230 -39.040 1.00 95.25 181 LEU A C 1
ATOM 1311 O O . LEU A 1 181 ? 38.875 3.896 -39.770 1.00 95.25 181 LEU A O 1
ATOM 1315 N N . GLY A 1 182 ? 36.723 4.470 -39.514 1.00 95.19 182 GLY A N 1
ATOM 1316 C CA . GLY A 1 182 ? 36.381 4.396 -40.935 1.00 95.19 182 GLY A CA 1
ATOM 1317 C C . GLY A 1 182 ? 37.130 5.433 -41.775 1.00 95.19 182 GLY A C 1
ATOM 1318 O O . GLY 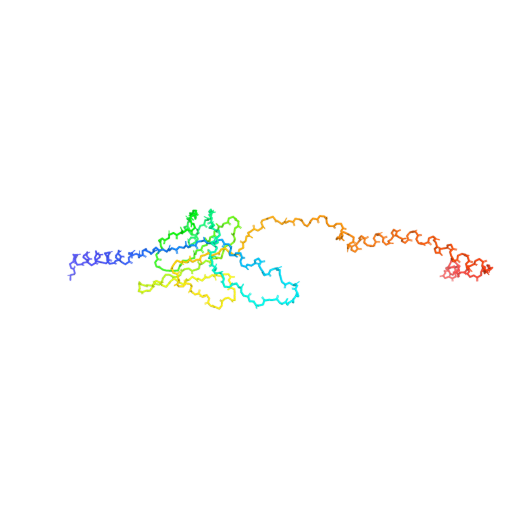A 1 182 ? 37.701 5.094 -42.810 1.00 95.19 182 GLY A O 1
ATOM 1319 N N . MET A 1 183 ? 37.202 6.679 -41.301 1.00 95.12 183 MET A N 1
ATOM 1320 C CA . MET A 1 183 ? 37.922 7.761 -41.984 1.00 95.12 183 MET A CA 1
ATOM 1321 C C . MET A 1 183 ? 39.417 7.468 -42.156 1.00 95.12 183 MET A C 1
ATOM 1323 O O . MET A 1 183 ? 39.982 7.809 -43.194 1.00 95.12 183 MET A O 1
ATOM 1327 N N . MET A 1 184 ? 40.048 6.774 -41.204 1.00 95.06 184 MET A N 1
ATOM 1328 C CA . MET A 1 184 ? 41.455 6.367 -41.315 1.00 95.06 184 MET A CA 1
ATOM 1329 C C . MET A 1 184 ? 41.730 5.489 -42.551 1.00 95.06 184 MET A C 1
ATOM 1331 O O . MET A 1 184 ? 42.822 5.559 -43.108 1.00 95.06 184 MET A O 1
ATOM 1335 N N . PHE A 1 185 ? 40.749 4.707 -43.015 1.00 94.75 185 PHE A N 1
ATOM 1336 C CA . PHE A 1 185 ? 40.874 3.893 -44.232 1.00 94.75 185 PHE A CA 1
ATOM 1337 C C . PHE A 1 185 ? 40.455 4.630 -45.509 1.00 94.75 185 PHE A C 1
ATOM 1339 O O . PHE A 1 185 ? 40.935 4.294 -46.591 1.00 94.75 185 PHE A O 1
ATOM 1346 N N . VAL A 1 186 ? 39.576 5.629 -45.404 1.00 93.31 186 VAL A N 1
ATOM 1347 C CA . VAL A 1 186 ? 39.101 6.410 -46.559 1.00 93.31 186 VAL A CA 1
ATOM 1348 C C . VAL A 1 186 ? 40.132 7.456 -46.990 1.00 93.31 186 VAL A C 1
ATOM 1350 O O . VAL A 1 186 ? 40.326 7.655 -48.189 1.00 93.31 186 VAL A O 1
ATOM 1353 N N . LEU A 1 187 ? 40.831 8.090 -46.041 1.00 91.81 187 LEU A N 1
ATOM 1354 C CA . LEU A 1 187 ? 41.781 9.171 -46.333 1.00 91.81 187 LEU A CA 1
ATOM 1355 C C . LEU A 1 187 ? 42.891 8.782 -47.335 1.00 91.81 187 LEU A C 1
ATOM 1357 O O . LEU A 1 187 ? 43.072 9.526 -48.297 1.00 91.81 187 LEU A O 1
ATOM 1361 N N . PRO A 1 188 ? 43.582 7.629 -47.212 1.00 86.75 188 PRO A N 1
ATOM 1362 C CA . PRO A 1 188 ? 44.616 7.238 -48.175 1.00 86.75 188 PRO A CA 1
ATOM 1363 C C . PRO A 1 188 ? 44.074 7.069 -49.600 1.00 86.75 188 PRO A C 1
ATOM 1365 O O . PRO A 1 188 ? 44.708 7.488 -50.561 1.00 86.75 188 PRO A O 1
ATOM 1368 N N . LYS A 1 189 ? 42.858 6.521 -49.741 1.00 87.25 189 LYS A N 1
ATOM 1369 C CA . LYS A 1 189 ? 42.218 6.303 -51.047 1.00 87.25 189 LYS A CA 1
ATOM 1370 C C . LYS A 1 189 ? 41.822 7.604 -51.738 1.00 87.25 189 LYS A C 1
ATOM 1372 O O . LYS A 1 189 ? 41.856 7.676 -52.961 1.00 87.25 189 LYS A O 1
ATOM 1377 N N . MET A 1 190 ? 41.465 8.630 -50.968 1.00 83.69 190 MET A N 1
ATOM 1378 C CA . MET A 1 190 ? 41.208 9.958 -51.525 1.00 83.69 190 MET A CA 1
ATOM 1379 C C . MET A 1 190 ? 42.500 10.671 -51.941 1.00 83.69 190 MET A C 1
ATOM 1381 O O . MET A 1 190 ? 42.478 11.397 -52.928 1.00 83.69 190 MET A O 1
ATOM 1385 N N . MET A 1 191 ? 43.620 10.448 -51.244 1.00 85.31 191 MET A N 1
ATOM 1386 C CA . MET A 1 191 ? 44.922 11.000 -51.647 1.00 85.31 191 MET A CA 1
ATOM 1387 C C . MET A 1 191 ? 45.409 10.395 -52.969 1.00 85.31 191 MET A C 1
ATOM 1389 O O . MET A 1 191 ? 45.824 11.144 -53.847 1.00 85.31 191 MET A O 1
ATOM 1393 N N . GLU A 1 192 ? 45.258 9.077 -53.147 1.00 82.00 192 GLU A N 1
ATOM 1394 C CA . GLU A 1 192 ? 45.581 8.389 -54.410 1.00 82.00 192 GLU A CA 1
ATOM 1395 C C . GLU A 1 192 ? 44.793 8.973 -55.603 1.00 82.00 192 GLU A C 1
ATOM 1397 O O . GLU A 1 192 ? 45.366 9.214 -56.661 1.00 82.00 192 GLU A O 1
ATOM 1402 N N . ALA A 1 193 ? 43.497 9.268 -55.427 1.00 75.00 193 ALA A N 1
ATOM 1403 C CA . ALA A 1 193 ? 42.656 9.828 -56.491 1.00 75.00 193 ALA A CA 1
ATOM 1404 C C . ALA A 1 193 ? 42.986 11.295 -56.835 1.00 75.00 193 ALA A C 1
ATOM 1406 O O . ALA A 1 193 ? 42.878 11.698 -57.991 1.00 75.00 193 ALA A O 1
ATOM 1407 N N . VAL A 1 194 ? 43.394 12.103 -55.848 1.00 72.25 194 VAL A N 1
ATOM 1408 C CA . VAL A 1 194 ? 43.771 13.511 -56.069 1.00 72.25 194 VAL A CA 1
ATOM 1409 C C . VAL A 1 194 ? 45.164 13.624 -56.695 1.00 72.25 194 VAL A C 1
ATOM 1411 O O . VAL A 1 194 ? 45.387 14.513 -57.512 1.00 72.25 194 VAL A O 1
ATOM 1414 N N . GLU A 1 195 ? 46.094 12.724 -56.368 1.00 69.06 195 GLU A N 1
ATOM 1415 C CA . GLU A 1 195 ? 47.414 12.675 -57.013 1.00 69.06 195 GLU A CA 1
ATOM 1416 C C . GLU A 1 195 ? 47.334 12.235 -58.482 1.00 69.06 195 GLU A C 1
ATOM 1418 O O . GLU A 1 195 ? 48.097 12.734 -59.306 1.00 69.06 195 GLU A O 1
ATOM 1423 N N . GLU A 1 196 ? 46.380 11.377 -58.849 1.00 61.69 196 GLU A N 1
ATOM 1424 C CA . GLU A 1 196 ? 46.145 10.994 -60.249 1.00 61.69 196 GLU A CA 1
ATOM 1425 C C . GLU A 1 196 ? 45.574 12.160 -61.086 1.00 61.69 196 GLU A C 1
ATOM 1427 O O . GLU A 1 196 ? 45.925 12.316 -62.257 1.00 61.69 196 GLU A O 1
ATOM 1432 N N . GLU A 1 197 ? 44.769 13.041 -60.478 1.00 57.88 197 GLU A N 1
ATOM 1433 C CA . GLU A 1 197 ? 44.256 14.263 -61.119 1.00 57.88 197 GLU A CA 1
ATOM 1434 C C . GLU A 1 197 ? 45.292 15.412 -61.120 1.00 57.88 197 GLU A C 1
ATOM 1436 O O . GLU A 1 197 ? 45.382 16.180 -62.081 1.00 57.88 197 GLU A O 1
ATOM 1441 N N . ALA A 1 198 ? 46.139 15.505 -60.087 1.00 56.97 198 ALA A N 1
ATOM 1442 C CA . ALA A 1 198 ? 47.223 16.488 -59.988 1.00 56.97 198 ALA A CA 1
ATOM 1443 C C . ALA A 1 198 ? 48.474 16.111 -60.807 1.00 56.97 198 ALA A C 1
ATOM 1445 O O . ALA A 1 198 ? 49.195 17.001 -61.260 1.00 56.97 198 ALA A O 1
ATOM 1446 N N . GLY A 1 199 ? 48.697 14.823 -61.091 1.00 55.81 199 GLY A N 1
ATOM 1447 C CA . GLY A 1 199 ? 49.767 14.324 -61.966 1.00 55.81 199 GLY A CA 1
ATOM 1448 C C . GLY A 1 199 ? 49.656 14.775 -63.431 1.00 55.81 199 GLY A C 1
ATOM 1449 O O . GLY A 1 199 ? 50.577 14.561 -64.217 1.00 55.81 199 GLY A O 1
ATOM 1450 N N . GLY A 1 200 ? 48.553 15.436 -63.803 1.00 56.09 200 GLY A N 1
ATOM 1451 C CA . GLY A 1 200 ? 48.371 16.107 -65.092 1.00 56.09 200 GLY A CA 1
ATOM 1452 C C . GLY A 1 200 ? 48.745 17.595 -65.115 1.00 56.09 200 GLY A C 1
ATOM 1453 O O . GLY A 1 200 ? 48.671 18.213 -66.179 1.00 56.09 200 GLY A O 1
ATOM 1454 N N . ARG A 1 201 ? 49.136 18.204 -63.987 1.00 49.88 201 ARG A N 1
ATOM 1455 C CA . ARG A 1 201 ? 49.479 19.632 -63.909 1.00 49.88 201 ARG A CA 1
ATOM 1456 C C . ARG A 1 201 ? 50.883 19.798 -63.344 1.00 49.88 201 ARG A C 1
ATOM 1458 O O . ARG A 1 201 ? 51.076 19.901 -62.143 1.00 49.88 201 ARG A O 1
ATOM 1465 N N . THR A 1 202 ? 51.838 19.826 -64.271 1.00 56.22 202 THR A N 1
ATOM 1466 C CA . THR A 1 202 ? 53.233 20.233 -64.069 1.00 56.22 202 THR A CA 1
ATOM 1467 C C . THR A 1 202 ? 53.366 21.370 -63.063 1.00 56.22 202 THR A C 1
ATOM 1469 O O . THR A 1 202 ? 52.670 22.383 -63.151 1.00 56.22 202 THR A O 1
ATOM 1472 N N . ASP A 1 203 ? 54.296 21.155 -62.145 1.00 55.94 203 ASP A N 1
ATOM 1473 C CA . ASP A 1 203 ? 54.685 22.011 -61.041 1.00 55.94 203 ASP A CA 1
ATOM 1474 C C . ASP A 1 203 ? 55.042 23.433 -61.496 1.00 55.94 203 ASP A C 1
ATOM 1476 O O . ASP A 1 203 ? 56.017 23.635 -62.218 1.00 55.94 203 ASP A O 1
ATOM 1480 N N . ASP A 1 204 ? 54.324 24.430 -60.979 1.00 53.41 204 ASP A N 1
ATOM 1481 C CA . ASP A 1 204 ? 54.885 25.764 -60.775 1.00 53.41 204 ASP A CA 1
ATOM 1482 C C . ASP A 1 204 ? 55.180 25.915 -59.272 1.00 53.41 204 ASP A C 1
ATOM 1484 O O . ASP A 1 204 ? 54.275 26.227 -58.490 1.00 53.41 204 ASP A O 1
ATOM 1488 N N . PRO A 1 205 ? 56.428 25.710 -58.810 1.00 57.22 205 PRO A N 1
ATOM 1489 C CA . PRO A 1 205 ? 56.832 26.052 -57.451 1.00 57.22 205 PRO A CA 1
ATOM 1490 C C . PRO A 1 205 ? 56.985 27.577 -57.339 1.00 57.22 205 PRO A C 1
ATOM 1492 O O . PRO A 1 205 ? 58.088 28.111 -57.244 1.00 57.22 205 PRO A O 1
ATOM 1495 N N . ALA A 1 206 ? 55.872 28.307 -57.390 1.00 52.62 206 ALA A N 1
ATOM 1496 C CA . ALA A 1 206 ? 55.869 29.766 -57.348 1.00 52.62 206 ALA A CA 1
ATOM 1497 C C . ALA A 1 206 ? 54.702 30.324 -56.527 1.00 52.62 206 ALA A C 1
ATOM 1499 O O . ALA A 1 206 ? 54.012 31.248 -56.944 1.00 52.62 206 ALA A O 1
ATOM 1500 N N . THR A 1 207 ? 54.477 29.808 -55.318 1.00 57.12 207 THR A N 1
ATOM 1501 C CA . THR A 1 207 ? 53.836 30.616 -54.265 1.00 57.12 207 THR A CA 1
ATOM 1502 C C . THR A 1 207 ? 54.355 30.219 -52.887 1.00 57.12 207 THR A C 1
ATOM 1504 O O . THR A 1 207 ? 53.621 29.803 -51.996 1.00 57.12 207 THR A O 1
ATOM 1507 N N . THR A 1 208 ? 55.667 30.376 -52.703 1.00 51.97 208 THR A N 1
ATOM 1508 C CA . THR A 1 208 ? 56.253 30.607 -51.380 1.00 51.97 208 THR A CA 1
ATOM 1509 C C . THR A 1 208 ? 55.565 31.836 -50.789 1.00 51.97 208 THR A C 1
ATOM 1511 O O . THR A 1 208 ? 55.810 32.960 -51.228 1.00 51.97 208 THR A O 1
ATOM 1514 N N . GLY A 1 209 ? 54.656 31.622 -49.835 1.00 61.69 209 GLY A N 1
ATOM 1515 C CA . GLY A 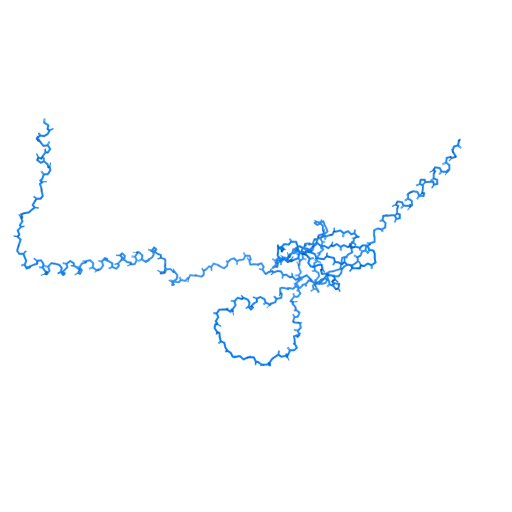1 209 ? 54.065 32.704 -49.052 1.00 61.69 209 GLY A CA 1
ATOM 1516 C C . GLY A 1 209 ? 55.167 33.556 -48.405 1.00 61.69 209 GLY A C 1
ATOM 1517 O O . GLY A 1 209 ? 56.241 33.030 -48.099 1.00 61.69 209 GLY A O 1
ATOM 1518 N N . PRO A 1 210 ? 54.949 34.871 -48.231 1.00 61.50 210 PRO A N 1
ATOM 1519 C CA . PRO A 1 210 ? 55.986 35.792 -47.780 1.00 61.50 210 PRO A CA 1
ATOM 1520 C C . PRO A 1 210 ? 56.599 35.310 -46.463 1.00 61.50 210 PRO A C 1
ATOM 1522 O O . PRO A 1 210 ? 55.910 35.109 -45.464 1.00 61.50 210 PRO A O 1
ATOM 1525 N N . ASN A 1 211 ? 57.914 35.103 -46.483 1.00 64.19 211 ASN A N 1
ATOM 1526 C CA . ASN A 1 211 ? 58.681 34.641 -45.339 1.00 64.19 211 ASN A CA 1
ATOM 1527 C C . ASN A 1 211 ? 58.727 35.761 -44.283 1.00 64.19 211 ASN A C 1
ATOM 1529 O O . ASN A 1 211 ? 59.523 36.698 -44.378 1.00 64.19 211 ASN A O 1
ATOM 1533 N N . LEU A 1 212 ? 57.836 35.668 -43.290 1.00 64.06 212 LEU A N 1
ATOM 1534 C CA . LEU A 1 212 ? 57.624 36.644 -42.207 1.00 64.06 212 LEU A CA 1
ATOM 1535 C C . LEU A 1 212 ? 58.889 36.933 -41.379 1.00 64.06 212 LEU A C 1
ATOM 1537 O O .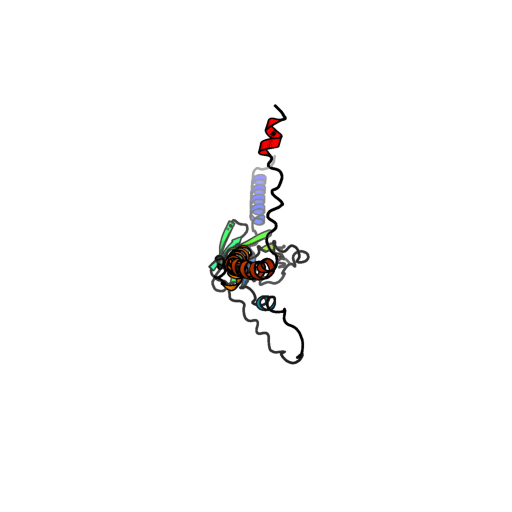 LEU A 1 212 ? 58.959 37.946 -40.686 1.00 64.06 212 LEU A O 1
ATOM 1541 N N . VAL A 1 213 ? 59.915 36.084 -41.486 1.00 65.06 213 VAL A N 1
ATOM 1542 C CA . VAL A 1 213 ? 61.211 36.267 -40.821 1.00 65.06 213 VAL A CA 1
ATOM 1543 C C . VAL A 1 213 ? 61.961 37.495 -41.357 1.00 65.06 213 VAL A C 1
ATOM 1545 O O . VAL A 1 213 ? 62.680 38.146 -40.602 1.00 65.06 213 VAL A O 1
ATOM 1548 N N . HIS A 1 214 ? 61.760 37.875 -42.625 1.00 58.53 214 HIS A N 1
ATOM 1549 C CA . HIS A 1 214 ? 62.399 39.071 -43.186 1.00 58.53 214 HIS A CA 1
ATOM 1550 C C . HIS A 1 214 ? 61.685 40.376 -42.814 1.00 58.53 214 HIS A C 1
ATOM 1552 O O . HIS A 1 214 ? 62.349 41.402 -42.695 1.00 58.53 214 HIS A O 1
ATOM 1558 N N . GLN A 1 215 ? 60.373 40.346 -42.555 1.00 63.03 215 GLN A N 1
ATOM 1559 C CA . GLN A 1 215 ? 59.630 41.550 -42.160 1.00 63.03 215 GLN A CA 1
ATOM 1560 C C . GLN A 1 215 ? 59.934 41.994 -40.723 1.00 63.03 215 GLN A C 1
ATOM 1562 O O . GLN A 1 215 ? 59.906 43.185 -40.432 1.00 63.03 215 GLN A O 1
ATOM 1567 N N . PHE A 1 216 ? 60.298 41.069 -39.831 1.00 66.50 216 PHE A N 1
ATOM 1568 C CA . PHE A 1 216 ? 60.646 41.418 -38.449 1.00 66.50 216 PHE A CA 1
ATOM 1569 C C . PHE A 1 216 ? 61.993 42.147 -38.301 1.00 66.50 216 PHE A C 1
ATOM 1571 O O . PHE A 1 216 ? 62.235 42.748 -37.258 1.00 66.50 216 PHE A O 1
ATOM 1578 N N . LYS A 1 217 ? 62.867 42.126 -39.320 1.00 63.34 217 LYS A N 1
ATOM 1579 C CA . LYS A 1 217 ? 64.186 42.780 -39.265 1.00 63.34 217 LYS A CA 1
ATOM 1580 C C . LYS A 1 217 ? 64.156 44.273 -39.630 1.00 63.34 217 LYS A C 1
ATOM 1582 O O . LYS A 1 217 ? 65.091 44.974 -39.276 1.00 63.34 217 LYS A O 1
ATOM 1587 N N . GLU A 1 218 ? 63.112 44.763 -40.300 1.00 65.19 218 GLU A N 1
ATOM 1588 C CA . GLU A 1 218 ? 62.966 46.196 -40.635 1.00 65.19 218 GLU A CA 1
ATOM 1589 C C . GLU A 1 218 ? 62.202 47.006 -39.570 1.00 65.19 218 GLU A C 1
ATOM 1591 O O . GLU A 1 218 ? 62.063 48.219 -39.699 1.00 65.19 218 GLU A O 1
ATOM 1596 N N . LEU A 1 219 ? 61.708 46.350 -38.514 1.00 65.69 219 LEU A N 1
ATOM 1597 C CA . LEU A 1 219 ? 60.887 46.958 -37.457 1.00 65.69 219 LEU A CA 1
ATOM 1598 C C . LEU A 1 219 ? 61.616 47.128 -36.108 1.00 65.69 219 LEU A C 1
ATOM 1600 O O . LEU A 1 219 ? 60.977 47.462 -35.109 1.00 65.69 219 LEU A O 1
ATOM 1604 N N . MET A 1 220 ? 62.939 46.938 -36.081 1.00 56.50 220 MET A N 1
ATOM 1605 C CA . MET A 1 220 ? 63.845 47.295 -34.977 1.00 56.50 220 MET A CA 1
ATOM 1606 C C . MET A 1 220 ? 65.023 48.101 -35.511 1.00 56.50 220 MET A C 1
ATOM 1608 O O . MET A 1 220 ? 65.461 49.018 -34.783 1.00 56.50 220 MET A O 1
#

Sequence (220 aa):
MTHPWTVLAALVLALVALATHCATALRTVHIHVHGPLLADAAASASTATDDAAAAAASSTAASVLAPVVSGGLLRVNMTAIAPVPRNGVITLSLPDGRHRLSLTHPDYAFDDLLVTLAAPDTARFAVVALDRPNTAAGKAITTDPVAWSARAHRAYLEHKAGFDPLAMVKSPMMLMSLFSLGMMFVLPKMMEAVEEEAGGRTDDPATTGPNLVHQFKELM

Radius of gyration: 40.58 Å; chains: 1; bounding box: 92×63×123 Å

Foldseek 3Di:
DDDPVVVVVVVVVVVVVVVVVPPFQFDKAKEAEAEADPPCVVVVPPPDDDDDDPDDDPDDPPVPGHQQDAFKWKDKQNPDTDHQHNRRIDIGGDGAAWIWIAIGDDFFAFFIWIFHQDDDPAQQTQTARPPDPPPPPRPGPRDPNHYTYTDDTDPPDDDDDPPDVVVVCVPPVNVVVVVVVVVVVVVVVVVVVVCVVCVVDDDDPPCPDPPCVVVVVVVD

pLDDT: mean 70.74, std 18.25, range [31.83, 95.25]

Organism: Allomyces macrogynus (strain ATCC 38327) (NCBI:txid578462)

InterPro domains:
  IPR019008 ER membrane protein complex subunit 7, beta-sandwich domain [PF09430] (93-176)
  IPR039163 ER membrane protein complex subunit 7 [PTHR13605] (10-201)

Secondary structure (DSSP, 8-state):
---HHHHHHHHHHHHHHHHHHT----EEEEEEEE---TTGGGTTS--S-----------------PPBP-S-EEEETTTEEEEPPTT-EEEEEE-SEEEEEEEE-SSEE---EEEEE--TT---EEEEETT-TTSTT------SSEEEE--EE---S--PPP--HHHHHTSHHHHHHHHHHHHHHHHHHHHHHHHHHHTTS----------HHHHTTS--